Protein 3EAY (pdb70)

CATH classification: 1.10.418.20 (+1 more: 3.30.310.130)

Nearest PDB structures (foldseek):
  3eay-assembly1_A  TM=1.004E+00  e=2.118E-51  Homo sapiens
  7r2e-assembly1_A  TM=9.957E-01  e=1.245E-44  Homo sapiens
  7r2e-assembly2_B  TM=9.963E-01  e=4.303E-44  Homo sapiens
  5lnb-assembly1_B  TM=7.719E-01  e=4.573E-16  Saccharomyces cerevisiae S288C
  3zo5-assembly1_A  TM=8.210E-01  e=2.534E-13  Homo sapiens

Organism: Homo sapiens (NCBI:txid9606)

GO terms:
  GO:0005634 nucleus (C, IDA)
  GO:0005515 protein binding (F, IPI)
  GO:0005654 nucleoplasm (C, IDA)

Radius of gyration: 18.43 Å; Cα contacts (8 Å, |Δi|>4): 383; chains: 1; bounding box: 47×51×46 Å

Secondary structure (DSSP, 8-state):
---EEEEESPTTSSS-EEEEHHHHHTTSTT----HHHHHHHHHHHHHHTS-HHHHHTEEE--THHHHHHS----S-HHHHHHTTSGGGGTT--GGG-SEEEEEEEETTEEEEEEEE-TT-SS-B------B-SEEEEE-SS--SSHHHHHHHHHHHHHHHHHHHHSS-----TTTS-EE--B-PPP-STT-HHHHHHHHHHHHHHS-----PSS-B-TTSS-HHHHHTHHHHHHHHHHHHHHHHHH-

InterPro domains:
  IPR003653 Ulp1 protease family, C-terminal catalytic domain [PF02902] (774-1013)
  IPR003653 Ulp1 protease family, C-terminal catalytic domain [PS50600] (760-1003)
  IPR038765 Papain-like cysteine peptidase superfamily [SSF54001] (732-1042)
  IPR051947 Sentrin-specific protease [PTHR46896] (32-1049)

Foldseek 3Di:
DWDFLDWVPHPPDDPTQTDIPVQLVQLDAPHARDQSLLQRLVSVCLVPPFDPVLNVQEEEDRQVQVVQLDDDPPDDPLVVSLVSCVVVDPPHQNLSHQWYKHWYADPSAIKIKIFGNNVAQAWDWDVGFIDGGAIEIEWLADDPCVVVSRVSVQSSVQVSCCVPVVDGDHRDCRRHPYAYAAAHHDDGPSQRSLSRSVVVSLCRVPNDGGVPPRHHHHPSDPPVCSVCRSVVSSCVSNVVSVVVVVD

B-factor: mean 51.34, std 16.71, range [20.49, 107.86]

Structure (mmCIF, N/CA/C/O backbone):
data_3EAY
#
_e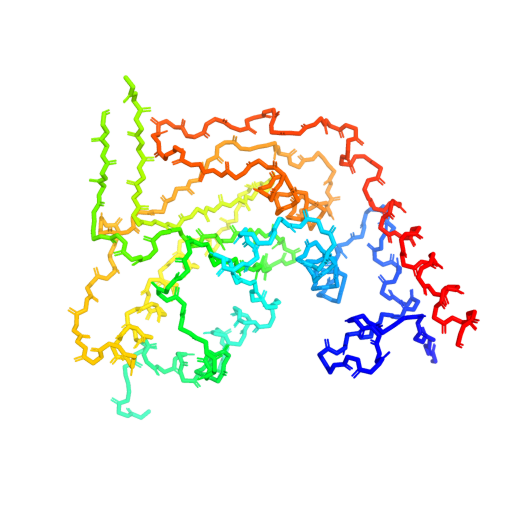ntry.id   3EAY
#
_cell.length_a   76.220
_cell.length_b   76.220
_cell.length_c   103.460
_cell.angle_alpha   90.000
_cell.angle_beta   90.000
_cell.angle_gamma   120.000
#
_symmetry.space_group_name_H-M   'P 32 2 1'
#
loop_
_entity.id
_entity.type
_entity.pdbx_description
1 polymer 'Sentrin-specific protease 7'
2 non-polymer 'SULFATE ION'
3 water water
#
loop_
_atom_site.group_PDB
_atom_site.id
_atom_site.type_symbol
_atom_site.label_atom_id
_atom_site.label_alt_id
_atom_site.label_comp_id
_atom_site.label_asym_id
_atom_site.label_entity_id
_atom_site.label_seq_id
_atom_site.pdbx_PDB_ins_code
_atom_site.Cartn_x
_atom_site.Cartn_y
_atom_site.Cartn_z
_atom_site.occupancy
_atom_site.B_iso_or_equiv
_atom_site.auth_seq_id
_atom_site.auth_comp_id
_atom_site.auth_asym_id
_atom_site.auth_atom_id
_atom_site.pdbx_PDB_model_num
ATOM 1 N N . LEU A 1 17 ? 56.286 -1.236 34.098 1.00 66.80 678 LEU A N 1
ATOM 2 C CA . LEU A 1 17 ? 55.007 -1.493 33.369 1.00 69.67 678 LEU A CA 1
ATOM 3 C C . LEU A 1 17 ? 54.157 -0.228 33.236 1.00 70.12 678 LEU A C 1
ATOM 4 O O . LEU A 1 17 ? 53.940 0.501 34.209 1.00 71.16 678 LEU A O 1
ATOM 9 N N . VAL A 1 18 ? 53.672 0.014 32.021 1.00 68.92 679 VAL A N 1
ATOM 10 C CA . VAL A 1 18 ? 52.850 1.181 31.727 1.00 66.16 679 VAL A CA 1
ATOM 11 C C . VAL A 1 18 ? 51.587 0.723 31.013 1.00 64.39 679 VAL A C 1
ATOM 12 O O . VAL A 1 18 ? 51.561 -0.356 30.429 1.00 66.38 679 VAL A O 1
ATOM 16 N N . GLN A 1 19 ? 50.538 1.537 31.059 1.00 62.78 680 GLN A N 1
ATOM 17 C CA . GLN A 1 19 ? 49.288 1.193 30.390 1.00 60.46 680 GLN A CA 1
ATOM 18 C C . GLN A 1 19 ? 48.947 2.260 29.358 1.00 60.06 680 GLN A C 1
ATOM 19 O O . GLN A 1 19 ? 48.832 3.444 29.693 1.00 61.00 680 GLN A O 1
ATOM 25 N N . LYS A 1 20 ? 48.802 1.841 28.103 1.00 56.46 681 LYS A N 1
ATOM 26 C CA . LYS A 1 20 ? 48.451 2.768 27.040 1.00 53.10 681 LYS A CA 1
ATOM 27 C C . LYS A 1 20 ? 46.960 3.060 27.171 1.00 50.92 681 LYS A C 1
ATOM 28 O O . LYS A 1 20 ? 46.122 2.182 26.965 1.00 51.66 681 LYS A O 1
ATOM 34 N N . LEU A 1 21 ? 46.637 4.298 27.528 1.00 46.61 682 LEU A N 1
ATOM 35 C CA . LEU A 1 21 ? 45.255 4.706 27.720 1.00 42.99 682 LEU A CA 1
ATOM 36 C C . LEU A 1 21 ? 44.522 4.926 26.417 1.00 41.47 682 LEU A C 1
ATOM 37 O O . LEU A 1 21 ? 43.383 4.491 26.264 1.00 40.83 682 LEU A O 1
ATOM 42 N N . ILE A 1 22 ? 45.166 5.619 25.484 1.00 42.09 683 ILE A N 1
ATOM 43 C CA . ILE A 1 22 ? 44.549 5.892 24.191 1.00 41.46 683 ILE A CA 1
ATOM 44 C C . ILE A 1 22 ? 45.541 5.905 23.042 1.00 40.89 683 ILE A C 1
ATOM 45 O O . ILE A 1 22 ? 46.756 5.902 23.227 1.00 40.66 683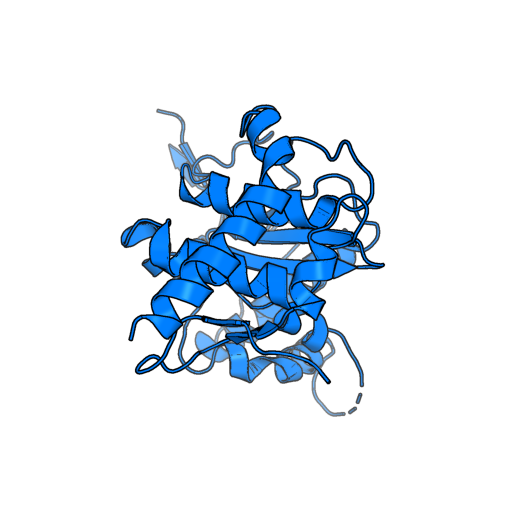 ILE A O 1
ATOM 50 N N . VAL A 1 23 ? 44.990 5.912 21.841 1.00 40.63 684 VAL A N 1
ATOM 51 C CA . VAL A 1 23 ? 45.779 6.001 20.632 1.00 39.97 684 VAL A CA 1
ATOM 52 C C . VAL A 1 23 ? 45.006 7.076 19.895 1.00 38.51 684 VAL A C 1
ATOM 53 O O . VA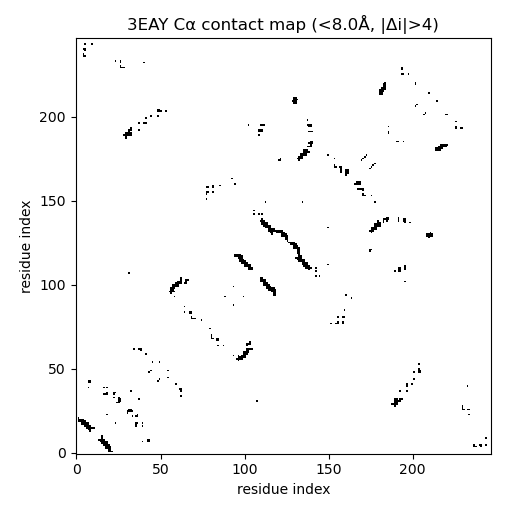L A 1 23 ? 43.828 6.902 19.595 1.00 36.69 684 VAL A O 1
ATOM 57 N N . TYR A 1 24 ? 45.644 8.210 19.644 1.00 40.21 685 TYR A N 1
ATOM 58 C CA . TYR A 1 24 ? 44.941 9.294 18.973 1.00 43.45 685 TYR A CA 1
ATOM 59 C C . TYR A 1 24 ? 45.675 9.784 17.737 1.00 45.51 685 TYR A C 1
ATOM 60 O O . TYR A 1 24 ? 46.856 10.118 17.809 1.00 48.61 685 TYR A O 1
ATOM 69 N N . PRO A 1 25 ? 44.992 9.802 16.577 1.00 48.28 686 PRO A N 1
ATOM 70 C CA . PRO A 1 25 ? 43.594 9.383 16.392 1.00 47.50 686 PRO A CA 1
ATOM 71 C C . PRO A 1 25 ? 43.551 7.864 16.486 1.00 49.89 686 PRO A C 1
ATOM 72 O O . PRO A 1 25 ? 44.552 7.192 16.230 1.00 47.77 686 PRO A O 1
ATOM 76 N N . PRO A 1 26 ? 42.396 7.299 16.848 1.00 52.63 687 PRO A N 1
ATOM 77 C CA . PRO A 1 26 ? 42.324 5.840 16.954 1.00 57.14 687 PRO A CA 1
ATOM 78 C C . PRO A 1 26 ? 42.160 5.199 15.582 1.00 61.95 687 PRO A C 1
ATOM 79 O O . PRO A 1 26 ? 41.634 5.822 14.658 1.00 62.88 687 PRO A O 1
ATOM 83 N N . PRO A 1 27 ? 42.635 3.957 15.418 1.00 67.27 688 PRO A N 1
ATOM 84 C CA . PRO A 1 27 ? 42.471 3.325 14.105 1.00 71.17 688 PRO A CA 1
ATOM 85 C C . PRO A 1 27 ? 40.968 3.188 13.821 1.00 73.40 688 PRO A C 1
ATOM 86 O O . PRO A 1 27 ? 40.146 3.323 14.730 1.00 73.96 688 PRO A O 1
ATOM 90 N N . PRO A 1 28 ? 40.586 2.903 12.569 1.00 75.41 689 PRO A N 1
ATOM 91 C CA . PRO A 1 28 ? 41.397 2.685 11.368 1.00 77.69 689 PRO A CA 1
ATOM 92 C C . PRO A 1 28 ? 42.399 3.778 10.989 1.00 79.07 689 PRO A C 1
ATOM 93 O O . PRO A 1 28 ? 43.219 3.567 10.096 1.00 81.01 689 PRO A O 1
ATOM 97 N N . THR A 1 29 ? 42.342 4.935 11.645 1.00 78.91 690 THR A N 1
ATOM 98 C CA . THR A 1 29 ? 43.269 6.016 11.314 1.00 78.79 690 THR A CA 1
ATOM 99 C C . THR A 1 29 ? 44.714 5.527 11.334 1.00 78.95 690 THR A C 1
ATOM 100 O O . THR A 1 29 ? 45.028 4.539 11.999 1.00 79.21 690 THR A O 1
ATOM 104 N N . LYS A 1 30 ? 45.589 6.225 10.612 1.00 79.39 691 LYS A N 1
ATOM 105 C CA . LYS A 1 30 ? 46.992 5.821 10.498 1.00 79.52 691 LYS A CA 1
ATOM 106 C C . LYS A 1 30 ? 48.022 6.503 11.403 1.00 78.04 691 LYS A C 1
ATOM 107 O O . LYS A 1 30 ? 48.864 5.825 11.999 1.00 76.68 691 LYS A O 1
ATOM 113 N N . GLY A 1 31 ? 47.972 7.830 11.502 1.00 76.07 692 GLY A N 1
ATOM 114 C CA . GLY A 1 31 ? 48.937 8.535 12.336 1.00 75.13 692 GLY A CA 1
ATOM 115 C C . GLY A 1 31 ? 48.593 8.559 13.819 1.00 74.55 692 GLY A C 1
ATOM 116 O O . GLY A 1 31 ? 48.482 9.634 14.414 1.00 76.14 692 GLY A O 1
ATOM 117 N N . GLY A 1 32 ? 48.446 7.382 14.425 1.00 70.72 693 GLY A N 1
ATOM 118 C CA . GLY A 1 32 ? 48.085 7.307 15.832 1.00 67.40 693 GLY A CA 1
ATOM 119 C C . GLY A 1 32 ? 49.178 7.509 16.870 1.00 64.15 693 GLY A C 1
ATOM 120 O O . GLY A 1 32 ? 50.245 6.904 16.800 1.00 63.56 693 GLY A O 1
ATOM 121 N N . LEU A 1 33 ? 48.901 8.367 17.846 1.00 60.49 694 LEU A N 1
ATOM 122 C CA . LEU A 1 33 ? 49.843 8.643 18.925 1.00 57.80 694 LEU A CA 1
ATOM 123 C C . LEU A 1 33 ? 49.348 7.954 20.195 1.00 53.97 694 LEU A C 1
ATOM 124 O O . LEU A 1 33 ? 48.168 8.035 20.527 1.00 54.21 694 LEU A O 1
ATOM 129 N N . GLY A 1 34 ? 50.244 7.269 20.899 1.00 50.77 695 GLY A N 1
ATOM 130 C CA . GLY A 1 34 ? 49.851 6.594 22.126 1.00 48.75 695 GLY A CA 1
ATOM 131 C C . GLY A 1 34 ? 50.052 7.438 23.379 1.00 46.25 695 GLY A C 1
ATOM 132 O O . GLY A 1 34 ? 51.080 8.098 23.537 1.00 46.56 695 GLY A O 1
ATOM 133 N N . VAL A 1 35 ? 49.070 7.422 24.276 1.00 43.96 696 VAL A N 1
ATOM 134 C CA . VAL A 1 35 ? 49.162 8.183 25.520 1.00 41.72 696 VAL A CA 1
ATOM 135 C C . VAL A 1 35 ? 48.986 7.240 26.710 1.00 41.92 696 VAL A C 1
ATOM 136 O O . VAL A 1 35 ? 47.941 6.608 26.866 1.00 43.18 696 VAL A O 1
ATOM 140 N N . THR A 1 36 ? 50.018 7.154 27.542 1.00 40.37 697 THR A N 1
ATOM 141 C CA . THR A 1 36 ? 50.011 6.273 28.699 1.00 41.31 697 THR A CA 1
ATOM 142 C C . THR A 1 36 ? 49.671 6.983 30.007 1.00 43.69 697 THR A C 1
ATOM 143 O O . THR A 1 36 ? 49.506 8.203 30.043 1.00 44.60 697 THR A O 1
ATOM 147 N N . ASN A 1 37 ? 49.572 6.203 31.080 1.00 43.99 698 ASN A N 1
ATOM 148 C CA . ASN A 1 37 ? 49.265 6.737 32.397 1.00 43.71 698 ASN A CA 1
ATOM 149 C C . ASN A 1 37 ? 50.399 7.639 32.863 1.00 43.62 698 ASN A C 1
ATOM 150 O O . ASN A 1 37 ? 50.163 8.633 33.546 1.00 43.54 698 ASN A O 1
ATOM 155 N N . GLU A 1 38 ? 51.629 7.284 32.506 1.00 44.03 699 GLU A N 1
ATOM 156 C CA . GLU A 1 38 ? 52.784 8.089 32.882 1.00 47.10 699 GLU A CA 1
ATOM 157 C C . GLU A 1 38 ? 52.683 9.469 32.239 1.00 45.70 699 GLU A C 1
ATOM 158 O O . GLU A 1 38 ? 53.081 10.475 32.829 1.00 45.30 699 GLU A O 1
ATOM 164 N N . ASP A 1 39 ? 52.145 9.513 31.026 1.00 44.17 700 ASP A N 1
ATOM 165 C CA . ASP A 1 39 ? 51.976 10.776 30.331 1.00 45.65 700 ASP A CA 1
ATOM 166 C C . ASP A 1 39 ? 50.989 11.628 31.112 1.00 44.39 700 ASP A C 1
ATOM 167 O O . ASP A 1 39 ? 51.140 12.848 31.186 1.00 43.62 700 ASP A O 1
ATOM 172 N N . LEU A 1 40 ? 49.987 10.982 31.704 1.00 43.58 701 LEU A N 1
ATOM 173 C CA . LEU A 1 40 ? 48.992 11.693 32.505 1.00 44.17 701 LEU A CA 1
ATOM 174 C C . LEU A 1 40 ? 49.639 12.350 33.711 1.00 43.12 701 LEU A C 1
ATOM 175 O O . LEU A 1 40 ? 49.218 13.421 34.149 1.00 45.64 701 LEU A O 1
ATOM 180 N N . GLU A 1 41 ? 50.658 11.693 34.251 1.00 41.50 702 GLU A N 1
ATOM 181 C CA . GLU A 1 41 ? 51.357 12.202 35.416 1.00 43.66 702 GLU A CA 1
ATOM 182 C C . GLU A 1 41 ? 51.806 13.646 35.242 1.00 43.36 702 GLU A C 1
ATOM 183 O O . GLU A 1 41 ? 51.731 14.437 36.182 1.00 44.42 702 GLU A O 1
ATOM 189 N N . CYS A 1 42 ? 52.258 14.005 34.041 1.00 41.37 703 CYS A N 1
ATOM 190 C CA . CYS A 1 42 ? 52.731 15.368 33.818 1.00 40.89 703 CYS A CA 1
ATOM 191 C C . CYS A 1 42 ? 51.601 16.398 33.798 1.00 39.48 703 CYS A C 1
ATOM 192 O O . CYS A 1 42 ? 51.858 17.599 33.715 1.00 36.90 703 CYS A O 1
ATOM 195 N N . LEU A 1 43 ? 50.354 15.942 33.872 1.00 35.83 704 LEU A N 1
ATOM 196 C CA . LEU A 1 43 ? 49.244 16.877 33.888 1.00 37.72 704 LEU A CA 1
ATOM 197 C C . LEU A 1 43 ? 49.022 17.392 35.296 1.00 39.91 704 LEU A C 1
ATOM 198 O O . LEU A 1 43 ? 48.163 18.245 35.513 1.00 40.83 704 LEU A O 1
ATOM 203 N N . GLU A 1 44 ? 49.782 16.866 36.256 1.00 39.39 705 GLU A N 1
ATOM 204 C CA . GLU A 1 44 ? 49.657 17.329 37.635 1.00 40.61 705 GLU A CA 1
ATOM 205 C C . GLU A 1 44 ? 50.221 18.739 37.760 1.00 40.20 705 GLU A C 1
ATOM 206 O O . GLU A 1 44 ? 51.170 19.114 37.060 1.00 40.15 705 GLU A O 1
ATOM 212 N N . GLU A 1 45 ? 49.630 19.510 38.661 1.00 39.43 706 GLU A N 1
ATOM 213 C CA . GLU A 1 45 ? 50.065 20.876 38.914 1.00 41.39 706 GLU A CA 1
ATOM 214 C C . GLU A 1 45 ? 51.562 20.896 39.270 1.00 39.64 706 GLU A C 1
ATOM 215 O O . GLU A 1 45 ? 52.022 20.108 40.096 1.00 40.10 706 GLU A O 1
ATOM 221 N N . GLY A 1 46 ? 52.325 21.782 38.639 1.00 40.43 707 GLY A N 1
ATOM 222 C CA . GLY A 1 46 ? 53.750 21.857 38.927 1.00 39.72 707 GLY A CA 1
ATOM 223 C C . GLY A 1 46 ? 54.606 20.920 38.082 1.00 42.52 707 GLY A C 1
ATOM 224 O O . GLY A 1 46 ? 55.816 20.793 38.304 1.00 42.19 707 GLY A O 1
ATOM 225 N N . GLU A 1 47 ? 53.979 20.250 37.119 1.00 41.79 708 GLU A N 1
ATOM 226 C CA . GLU A 1 47 ? 54.697 19.332 36.241 1.00 42.11 708 GLU A CA 1
ATOM 227 C C . GLU A 1 47 ? 54.779 19.877 34.818 1.00 40.15 708 GLU A C 1
ATOM 228 O O . GLU A 1 47 ? 53.794 20.396 34.297 1.00 37.35 708 GLU A O 1
ATOM 234 N N . PHE A 1 48 ? 55.962 19.784 34.207 1.00 40.22 709 PHE A N 1
ATOM 235 C CA . PHE A 1 48 ? 56.155 20.243 32.834 1.00 39.75 709 PHE A CA 1
ATOM 236 C C . PHE A 1 48 ? 55.430 19.268 31.917 1.00 38.20 709 PHE A C 1
ATOM 237 O O . PHE A 1 48 ? 55.503 18.052 32.112 1.00 39.20 709 PHE A O 1
ATOM 245 N N . LEU A 1 49 ? 54.739 19.787 30.912 1.00 37.26 710 LEU A N 1
ATOM 246 C CA . LEU A 1 49 ? 54.048 18.918 29.966 1.00 35.37 710 LEU A CA 1
ATOM 247 C C . LEU A 1 49 ? 55.111 18.263 29.092 1.00 37.17 710 LEU A C 1
ATOM 248 O O . LEU A 1 49 ? 56.050 18.934 28.650 1.00 35.45 710 LEU A O 1
ATOM 253 N N . ASN A 1 50 ? 54.981 16.960 28.847 1.00 35.60 711 ASN A N 1
ATOM 254 C CA . ASN A 1 50 ? 55.956 16.268 28.012 1.00 37.01 711 ASN A CA 1
ATOM 255 C C . ASN A 1 50 ? 55.555 16.338 26.539 1.00 39.29 711 ASN A C 1
ATOM 256 O O . ASN A 1 50 ? 54.486 16.846 26.204 1.00 41.50 711 ASN A O 1
ATOM 261 N N . ASP A 1 51 ? 56.414 15.820 25.668 1.00 40.55 712 ASP A N 1
ATOM 262 C CA . ASP A 1 51 ? 56.161 15.825 24.232 1.00 41.85 712 ASP A CA 1
ATOM 263 C C . ASP A 1 51 ? 54.830 15.188 23.868 1.00 41.99 712 ASP A C 1
ATOM 264 O O . ASP A 1 51 ? 54.050 15.755 23.095 1.00 40.15 712 ASP A O 1
ATOM 269 N N . VAL A 1 52 ? 54.580 14.005 24.421 1.00 38.60 713 VAL A N 1
ATOM 270 C CA . VAL A 1 52 ? 53.352 13.275 24.131 1.00 39.24 713 VAL A CA 1
ATOM 271 C C . VAL A 1 52 ? 52.066 14.061 24.365 1.00 37.92 713 VAL A C 1
ATOM 272 O O . VAL A 1 52 ? 51.159 14.005 23.543 1.00 41.17 713 VAL A O 1
ATOM 276 N N . ILE A 1 53 ? 51.986 14.782 25.478 1.00 37.82 714 ILE A N 1
ATOM 277 C CA . ILE A 1 53 ? 50.799 15.569 25.789 1.00 34.60 714 ILE A CA 1
ATOM 278 C C . ILE A 1 53 ? 50.645 16.747 24.823 1.00 35.21 714 ILE A C 1
ATOM 279 O O . ILE A 1 53 ? 49.533 17.052 24.372 1.00 37.65 714 ILE A O 1
ATOM 284 N N . ILE A 1 54 ? 51.760 17.392 24.491 1.00 34.25 715 ILE A N 1
ATOM 285 C CA . ILE A 1 54 ? 51.753 18.521 23.560 1.00 33.05 715 ILE A CA 1
ATOM 286 C C . ILE A 1 54 ? 51.278 18.079 22.184 1.00 33.61 715 ILE A C 1
ATOM 287 O O . ILE A 1 54 ? 50.351 18.656 21.621 1.00 32.69 715 ILE A O 1
ATOM 292 N N . ASP A 1 55 ? 51.917 17.049 21.641 1.00 34.19 716 ASP A N 1
ATOM 293 C CA . ASP A 1 55 ? 51.545 16.555 20.325 1.00 33.58 716 ASP A CA 1
ATOM 294 C C . ASP A 1 55 ? 50.127 15.982 20.301 1.00 34.01 716 ASP A C 1
ATOM 295 O O . ASP A 1 55 ? 49.427 16.104 19.300 1.00 33.82 716 ASP A O 1
ATOM 300 N N . PHE A 1 56 ? 49.702 15.360 21.398 1.00 32.85 717 PHE A N 1
ATOM 301 C CA . PHE A 1 56 ? 48.363 14.793 21.445 1.00 33.97 717 PHE A CA 1
ATOM 302 C C . PHE A 1 56 ? 47.298 15.877 21.290 1.00 33.75 717 PHE A C 1
ATOM 303 O O . PHE A 1 56 ? 46.483 15.844 20.369 1.00 33.22 717 PHE A O 1
ATOM 311 N N . TYR A 1 57 ? 47.315 16.834 22.204 1.00 33.45 718 TYR A N 1
ATOM 312 C CA . TYR A 1 57 ? 46.328 17.896 22.206 1.00 33.94 718 TYR A CA 1
ATOM 313 C C . TYR A 1 57 ? 46.334 18.721 20.928 1.00 34.15 718 TYR A C 1
ATOM 314 O O . TYR A 1 57 ? 45.281 19.140 20.450 1.00 34.12 718 TYR A O 1
ATOM 323 N N . LEU A 1 58 ? 47.516 18.949 20.366 1.00 34.86 719 LEU A N 1
ATOM 324 C CA . LEU A 1 58 ? 47.598 19.715 19.133 1.00 34.25 719 LEU A CA 1
ATOM 325 C C . LEU A 1 58 ? 46.888 18.942 18.024 1.00 34.59 719 LEU A C 1
ATOM 326 O O . LEU A 1 58 ? 46.230 19.533 17.168 1.00 32.63 719 LEU A O 1
ATOM 331 N N . LYS A 1 59 ? 47.012 17.619 18.046 1.00 34.00 720 LYS A N 1
ATOM 332 C CA . LYS A 1 59 ? 46.341 16.801 17.045 1.00 37.79 720 LYS A CA 1
ATOM 333 C C . LYS A 1 59 ? 44.846 16.893 17.262 1.00 34.88 720 LYS A C 1
ATOM 334 O O . LYS A 1 59 ? 44.070 16.996 16.314 1.00 37.96 720 LYS A O 1
ATOM 340 N N . TYR A 1 60 ? 44.452 16.864 18.526 1.00 35.75 721 TYR A N 1
ATOM 341 C CA . TYR A 1 60 ? 43.053 16.953 18.893 1.00 35.83 721 TYR A CA 1
ATOM 342 C C . TYR A 1 60 ? 42.461 18.262 18.387 1.00 35.58 721 TYR A C 1
ATOM 343 O O . TYR A 1 60 ? 41.360 18.281 17.838 1.00 38.78 721 TYR A O 1
ATOM 352 N N . LEU A 1 61 ? 43.189 19.359 18.564 1.00 34.72 722 LEU A N 1
ATOM 353 C CA . LEU A 1 61 ? 42.697 20.661 18.120 1.00 35.67 722 LEU A CA 1
ATOM 354 C C . LEU A 1 61 ? 42.561 20.736 16.606 1.00 38.99 722 LEU A C 1
ATOM 355 O O . LEU A 1 61 ? 41.655 21.384 16.070 1.00 37.89 722 LEU A O 1
ATOM 360 N N . ILE A 1 62 ? 43.464 20.073 15.903 1.00 38.49 723 ILE A N 1
ATOM 361 C CA . ILE A 1 62 ? 43.394 20.130 14.465 1.00 42.22 723 ILE A CA 1
ATOM 362 C C . ILE A 1 62 ? 42.260 19.249 13.961 1.00 43.15 723 ILE A C 1
ATOM 363 O O . ILE A 1 62 ? 41.627 19.560 12.956 1.00 43.59 723 ILE A O 1
ATOM 368 N N . LEU A 1 63 ? 41.982 18.163 14.675 1.00 43.24 724 LEU A N 1
ATOM 369 C CA . LEU A 1 63 ? 40.930 17.258 14.248 1.00 40.96 724 LEU A CA 1
ATOM 370 C C . LEU A 1 63 ? 39.542 17.552 14.799 1.00 42.72 724 LEU A C 1
ATOM 371 O O . LEU A 1 63 ? 38.557 17.114 14.218 1.00 42.76 724 LEU A O 1
ATOM 376 N N . GLU A 1 64 ? 39.448 18.297 15.897 1.00 42.40 725 GLU A N 1
ATOM 377 C CA . GLU A 1 64 ? 38.142 18.561 16.493 1.00 44.19 725 GLU A CA 1
ATOM 378 C C . GLU A 1 64 ? 37.773 20.021 16.718 1.00 44.53 725 GLU A C 1
ATOM 379 O O . GLU A 1 64 ? 36.609 20.321 16.940 1.00 44.22 725 GLU A O 1
ATOM 385 N N . LYS A 1 65 ? 38.738 20.932 16.675 1.00 44.48 726 LYS A N 1
ATOM 386 C CA . LYS A 1 65 ? 38.416 22.327 16.948 1.00 43.90 726 LYS A CA 1
ATOM 387 C C . LYS A 1 65 ? 38.606 23.312 15.801 1.00 45.94 726 LYS A C 1
ATOM 388 O O . LYS A 1 65 ? 37.881 24.302 15.706 1.00 49.19 726 LYS A O 1
ATOM 394 N N . ALA A 1 66 ? 39.574 23.057 14.933 1.00 43.21 727 ALA A N 1
ATOM 395 C CA . ALA A 1 66 ? 39.820 23.953 13.814 1.00 39.78 727 ALA A CA 1
ATOM 396 C C . ALA A 1 66 ? 38.742 23.835 12.741 1.00 39.86 727 ALA A C 1
ATOM 397 O O . ALA A 1 66 ? 38.210 22.751 12.483 1.00 35.91 727 ALA A O 1
ATOM 399 N N . SER A 1 67 ? 38.416 24.963 12.124 1.00 37.57 728 SER A N 1
ATOM 400 C CA . SER A 1 67 ? 37.435 24.977 11.054 1.00 38.26 728 SER A CA 1
ATOM 401 C C . SER A 1 67 ? 38.096 24.279 9.863 1.00 40.68 728 SER A C 1
ATOM 402 O O . SER A 1 67 ? 39.329 24.234 9.768 1.00 38.09 728 SER A O 1
ATOM 405 N N . ASP A 1 68 ? 37.286 23.729 8.964 1.00 42.02 729 ASP A N 1
ATOM 406 C CA . ASP A 1 68 ? 37.823 23.044 7.797 1.00 46.06 729 ASP A CA 1
ATOM 407 C C . ASP A 1 68 ? 38.832 23.926 7.073 1.00 45.39 729 ASP A C 1
ATOM 408 O O . ASP A 1 68 ? 39.874 23.446 6.618 1.00 45.66 729 ASP A O 1
ATOM 413 N N . GLU A 1 69 ? 38.520 25.215 6.973 1.00 43.79 730 GLU A N 1
ATOM 414 C CA . GLU A 1 69 ? 39.395 26.174 6.309 1.00 46.77 730 GLU A CA 1
ATOM 415 C C . GLU A 1 69 ? 40.749 26.240 7.007 1.00 46.81 730 GLU A C 1
ATOM 416 O O . GLU A 1 69 ? 41.791 25.990 6.390 1.00 47.66 730 GLU A O 1
ATOM 422 N N . LEU A 1 70 ? 40.726 26.573 8.294 1.00 46.06 731 LEU A N 1
ATOM 423 C CA . LEU A 1 70 ? 41.944 26.679 9.081 1.00 45.85 731 LEU A CA 1
ATOM 424 C C . LEU A 1 70 ? 42.779 25.416 9.023 1.00 44.94 731 LEU A C 1
ATOM 425 O O . LEU A 1 70 ? 44.006 25.474 9.105 1.00 45.91 731 LEU A O 1
ATOM 430 N N . VAL A 1 71 ? 42.123 24.272 8.873 1.00 41.14 732 VAL A N 1
ATOM 431 C CA . VAL A 1 71 ? 42.861 23.028 8.788 1.00 40.34 732 VAL A CA 1
ATOM 432 C C . VAL A 1 71 ? 43.631 22.971 7.463 1.00 40.83 732 VAL A C 1
ATOM 433 O O . VAL A 1 71 ? 44.803 22.598 7.439 1.00 40.78 732 VAL A O 1
ATOM 437 N N . GLU A 1 72 ? 42.974 23.355 6.372 1.00 40.41 733 GLU A N 1
ATOM 438 C CA . GLU A 1 72 ? 43.601 23.346 5.049 1.00 41.71 733 GLU A CA 1
ATOM 439 C C . GLU A 1 72 ? 44.698 24.395 4.907 1.00 40.63 733 GLU A C 1
ATOM 440 O O . GLU A 1 72 ? 45.670 24.198 4.170 1.00 35.33 733 GLU A O 1
ATOM 446 N N . ARG A 1 73 ? 44.539 25.501 5.626 1.00 38.64 734 ARG A N 1
ATOM 447 C CA . ARG A 1 73 ? 45.493 26.594 5.586 1.00 38.59 734 ARG A CA 1
ATOM 448 C C . ARG A 1 73 ? 46.582 26.512 6.650 1.00 39.22 734 ARG A C 1
ATOM 449 O O . ARG A 1 73 ? 47.428 27.404 6.737 1.00 36.09 734 ARG A O 1
ATOM 457 N N . SER A 1 74 ? 46.568 25.447 7.447 1.00 36.75 735 SER A N 1
ATOM 458 C CA . SER A 1 74 ? 47.554 25.288 8.508 1.00 38.71 735 SER A CA 1
ATOM 459 C C . SER A 1 74 ? 48.233 23.929 8.513 1.00 40.32 735 SER A C 1
ATOM 460 O O . SER A 1 74 ? 47.726 22.957 7.966 1.00 43.46 735 SER A O 1
ATOM 463 N N . HIS A 1 75 ? 49.399 23.884 9.139 1.00 39.42 736 HIS A N 1
ATOM 464 C CA . HIS A 1 75 ? 50.136 22.652 9.292 1.00 36.73 736 HIS A CA 1
ATOM 465 C C . HIS A 1 75 ? 50.833 22.731 10.641 1.00 34.94 736 HIS A C 1
ATOM 466 O O . HIS A 1 75 ? 51.457 23.738 10.967 1.00 34.57 736 HIS A O 1
ATOM 473 N N . ILE A 1 76 ? 50.721 21.673 11.432 1.00 35.74 737 ILE A N 1
ATOM 474 C CA . ILE A 1 76 ? 51.355 21.670 12.734 1.00 32.77 737 ILE A CA 1
ATOM 475 C C . ILE A 1 76 ? 52.418 20.597 12.806 1.00 34.42 737 ILE A C 1
ATOM 476 O O . ILE A 1 76 ? 52.132 19.418 12.597 1.00 37.56 737 ILE A O 1
ATOM 481 N N . PHE A 1 77 ? 53.653 21.003 13.081 1.00 34.07 738 PHE A N 1
ATOM 482 C CA . PHE A 1 77 ? 54.743 20.042 13.196 1.00 34.34 738 PHE A CA 1
ATOM 483 C C . PHE A 1 77 ? 54.721 19.469 14.597 1.00 34.66 738 PHE A C 1
ATOM 484 O O . PHE A 1 77 ? 54.298 20.138 15.535 1.00 35.80 738 PHE A O 1
ATOM 492 N N . SER A 1 78 ? 55.160 18.226 14.746 1.00 36.23 739 SER A N 1
ATOM 493 C CA . SER A 1 78 ? 55.214 17.635 16.075 1.00 38.52 739 SER A CA 1
ATOM 494 C C . SER A 1 78 ? 56.433 18.243 16.759 1.00 37.72 739 SER A C 1
ATOM 495 O O . SER A 1 78 ? 57.266 18.880 16.114 1.00 36.53 739 SER A O 1
ATOM 498 N N . SER A 1 79 ? 56.543 18.048 18.062 1.00 38.38 740 SER A N 1
ATOM 499 C CA . SER A 1 79 ? 57.662 18.597 18.811 1.00 39.23 740 SER A CA 1
ATOM 500 C C . SER A 1 79 ? 59.021 18.071 18.341 1.00 41.44 740 SER A C 1
ATOM 501 O O . SER A 1 79 ? 60.052 18.692 18.612 1.00 42.18 740 SER A O 1
ATOM 504 N N . PHE A 1 80 ? 59.029 16.941 17.634 1.00 42.35 741 PHE A N 1
ATOM 505 C CA . PHE A 1 80 ? 60.287 16.373 17.155 1.00 47.07 741 PHE A CA 1
ATOM 506 C C . PHE A 1 80 ? 60.901 17.123 15.984 1.00 46.87 741 PHE A C 1
ATOM 507 O O . PHE A 1 80 ? 62.097 17.007 15.718 1.00 47.41 741 PHE A O 1
ATOM 515 N N . PHE A 1 81 ? 60.082 17.906 15.295 1.00 46.47 742 PHE A N 1
ATOM 516 C CA . PHE A 1 81 ? 60.561 18.675 14.165 1.00 42.78 742 PHE A CA 1
ATOM 517 C C . PHE A 1 81 ? 61.754 19.540 14.575 1.00 43.62 742 PHE A C 1
ATOM 518 O O . PHE A 1 81 ? 62.878 19.298 14.134 1.00 44.49 742 PHE A O 1
ATOM 526 N N . TYR A 1 82 ? 61.523 20.534 15.427 1.00 43.19 743 TYR A N 1
ATOM 527 C CA . TYR A 1 82 ? 62.617 21.403 15.833 1.00 44.58 743 TYR A CA 1
ATOM 528 C C . TYR A 1 82 ? 63.749 20.667 16.554 1.00 46.41 743 TYR A C 1
ATOM 529 O O . TYR A 1 82 ? 64.918 21.042 16.427 1.00 46.32 743 TYR A O 1
ATOM 538 N N . LYS A 1 83 ? 63.412 19.635 17.319 1.00 47.55 744 LYS A N 1
ATOM 539 C CA . LYS A 1 83 ? 64.438 18.880 18.017 1.00 50.08 744 LYS A CA 1
ATOM 540 C C . LYS A 1 83 ? 65.390 18.268 16.989 1.00 52.26 744 LYS A C 1
ATOM 541 O O . LYS A 1 83 ? 66.611 18.419 17.103 1.00 49.95 744 LYS A O 1
ATOM 547 N N . CYS A 1 84 ? 64.827 17.605 15.977 1.00 51.48 745 CYS A N 1
ATOM 548 C CA . CYS A 1 84 ? 65.627 16.983 14.927 1.00 52.37 745 CYS A CA 1
ATOM 549 C C . CYS A 1 84 ? 66.311 18.022 14.055 1.00 53.57 745 CYS A C 1
ATOM 550 O O . CYS A 1 84 ? 67.410 17.797 13.560 1.00 54.73 745 CYS A O 1
ATOM 553 N N . LEU A 1 85 ? 65.663 19.163 13.861 1.00 53.46 746 LEU A N 1
ATOM 554 C CA . LEU A 1 85 ? 66.243 20.209 13.037 1.00 55.52 746 LEU A CA 1
ATOM 555 C C . LEU A 1 85 ? 67.528 20.733 13.684 1.00 59.22 746 LEU A C 1
ATOM 556 O O . LEU A 1 85 ? 68.341 21.389 13.033 1.00 60.15 746 LEU A O 1
ATOM 561 N N . THR A 1 86 ? 67.724 20.417 14.961 1.00 62.65 747 THR A N 1
ATOM 562 C CA . THR A 1 86 ? 68.906 20.882 15.676 1.00 67.88 747 THR A CA 1
ATOM 563 C C . THR A 1 86 ? 69.552 19.831 16.576 1.00 73.11 747 THR A C 1
ATOM 564 O O . THR A 1 86 ? 69.240 19.754 17.763 1.00 75.98 747 THR A O 1
ATOM 568 N N . ARG A 1 87 ? 70.452 19.027 16.014 1.00 79.47 748 ARG A N 1
ATOM 569 C CA . ARG A 1 87 ? 71.153 18.005 16.790 1.00 84.76 748 ARG A CA 1
ATOM 570 C C . ARG A 1 87 ? 72.121 17.185 15.940 1.00 87.10 748 ARG A C 1
ATOM 571 O O . ARG A 1 87 ? 71.742 16.648 14.899 1.00 88.55 748 ARG A O 1
ATOM 579 N N . LYS A 1 88 ? 73.371 17.100 16.389 1.00 89.24 749 LYS A N 1
ATOM 580 C CA . LYS A 1 88 ? 74.401 16.340 15.683 1.00 91.46 749 LYS A CA 1
ATOM 581 C C . LYS A 1 88 ? 75.581 16.062 16.609 1.00 93.01 749 LYS A C 1
ATOM 582 O O . LYS A 1 88 ? 76.623 15.564 16.172 1.00 95.39 749 LYS A O 1
ATOM 584 N N . PRO A 1 97 ? 79.358 17.312 4.634 1.00 100.11 758 PRO A N 1
ATOM 585 C CA . PRO A 1 97 ? 80.383 17.257 3.585 1.00 98.92 758 PRO A CA 1
ATOM 586 C C . PRO A 1 97 ? 80.449 18.520 2.722 1.00 97.92 758 PRO A C 1
ATOM 587 O O . PRO A 1 97 ? 81.099 19.502 3.084 1.00 96.31 758 PRO A O 1
ATOM 591 N N . ASN A 1 98 ? 79.768 18.483 1.580 1.00 97.40 759 ASN A N 1
ATOM 592 C CA . ASN A 1 98 ? 79.744 19.608 0.651 1.00 96.86 759 ASN A CA 1
ATOM 593 C C . ASN A 1 98 ? 78.586 20.571 0.917 1.00 95.23 759 ASN A C 1
ATOM 594 O O . ASN A 1 98 ? 78.531 21.658 0.337 1.00 95.67 759 ASN A O 1
ATOM 599 N N . LEU A 1 99 ? 77.665 20.169 1.791 1.00 92.25 760 LEU A N 1
ATOM 600 C CA . LEU A 1 99 ? 76.506 20.994 2.131 1.00 87.25 760 LEU A CA 1
ATOM 601 C C . LEU A 1 99 ? 76.887 22.140 3.062 1.00 84.99 760 LEU A C 1
ATOM 602 O O . LEU A 1 99 ? 77.871 22.055 3.801 1.00 84.81 760 LEU A O 1
ATOM 607 N N . SER A 1 100 ? 76.104 23.213 3.021 1.00 81.74 761 SER A N 1
ATOM 608 C CA . SER A 1 100 ? 76.343 24.363 3.888 1.00 80.43 761 SER A CA 1
ATOM 609 C C . SER A 1 100 ? 75.667 24.073 5.229 1.00 79.05 761 SER A C 1
ATOM 610 O O . SER A 1 100 ? 75.051 23.019 5.403 1.00 79.40 761 SER A O 1
ATOM 613 N N . MET A 1 101 ? 75.783 24.995 6.179 1.00 77.31 762 MET A N 1
ATOM 614 C CA . MET A 1 101 ? 75.166 24.795 7.485 1.00 75.91 762 MET A CA 1
ATOM 615 C C . MET A 1 101 ? 73.652 24.704 7.373 1.00 73.25 762 MET A C 1
ATOM 616 O O . MET A 1 101 ? 73.025 23.831 7.973 1.00 71.39 762 MET A O 1
ATOM 621 N N . ALA A 1 102 ? 73.073 25.608 6.591 1.00 71.03 763 ALA A N 1
ATOM 622 C CA . ALA A 1 102 ? 71.630 25.654 6.404 1.00 70.64 763 ALA A CA 1
ATOM 623 C C . ALA A 1 102 ? 71.069 24.368 5.812 1.00 70.74 763 ALA A C 1
ATOM 624 O O . ALA A 1 102 ? 70.053 23.852 6.287 1.00 68.88 763 ALA A O 1
ATOM 626 N N . GLN A 1 103 ? 71.725 23.847 4.780 1.00 70.88 764 GLN A N 1
ATOM 627 C CA . GLN A 1 103 ? 71.242 22.632 4.146 1.00 72.13 764 GLN A CA 1
ATOM 628 C C . GLN A 1 103 ? 71.652 21.331 4.830 1.00 71.46 764 GLN A C 1
ATOM 629 O O . GLN A 1 103 ? 71.224 20.253 4.420 1.00 72.40 764 GLN A O 1
ATOM 635 N N . ARG A 1 104 ? 72.462 21.427 5.881 1.00 70.94 765 ARG A N 1
ATOM 636 C CA . ARG A 1 104 ? 72.878 20.239 6.619 1.00 72.13 765 ARG A CA 1
ATOM 637 C C . ARG A 1 104 ? 71.810 19.842 7.635 1.00 70.91 765 ARG A C 1
ATOM 638 O O . ARG A 1 104 ? 71.514 18.655 7.810 1.00 68.94 765 ARG A O 1
ATOM 646 N N . ARG A 1 105 ? 71.236 20.834 8.309 1.00 69.80 766 ARG A N 1
ATOM 647 C CA . ARG A 1 105 ? 70.200 20.555 9.290 1.00 70.53 766 ARG A CA 1
ATOM 648 C C . ARG A 1 105 ? 68.856 20.327 8.622 1.00 69.37 766 ARG A C 1
ATOM 649 O O . ARG A 1 105 ? 68.017 19.599 9.149 1.00 71.57 766 ARG A O 1
ATOM 657 N N . HIS A 1 106 ? 68.647 20.940 7.463 1.00 66.85 767 HIS A N 1
ATOM 658 C CA . HIS A 1 106 ? 67.394 20.750 6.750 1.00 65.50 767 HIS A CA 1
ATOM 659 C C . HIS A 1 106 ? 67.311 19.312 6.255 1.00 65.45 767 HIS A C 1
ATOM 660 O O . HIS A 1 106 ? 66.224 18.755 6.122 1.00 63.77 767 HIS A O 1
ATOM 667 N N . LYS A 1 107 ? 68.469 18.717 5.984 1.00 65.63 768 LYS A N 1
ATOM 668 C CA . LYS A 1 107 ? 68.526 17.342 5.507 1.00 66.29 768 LYS A CA 1
ATOM 669 C C . LYS A 1 107 ? 67.996 16.412 6.590 1.00 66.00 768 LYS A C 1
ATOM 670 O O . LYS A 1 107 ? 67.463 15.341 6.303 1.00 63.75 768 LYS A O 1
ATOM 676 N N . ARG A 1 108 ? 68.149 16.840 7.839 1.00 67.52 769 ARG A N 1
ATOM 677 C CA . ARG A 1 108 ? 67.708 16.059 8.988 1.00 69.12 769 ARG A CA 1
ATOM 678 C C . ARG A 1 108 ? 66.192 15.956 9.145 1.00 69.10 769 ARG A C 1
ATOM 679 O O . ARG A 1 108 ? 65.701 15.076 9.846 1.00 69.53 769 ARG A O 1
ATOM 687 N N . VAL A 1 109 ? 65.451 16.846 8.494 1.00 70.24 770 VAL A N 1
ATOM 688 C CA . VAL A 1 109 ? 63.993 16.836 8.599 1.00 70.03 770 VAL A CA 1
ATOM 689 C C . VAL A 1 109 ? 63.316 17.008 7.246 1.00 72.09 770 VAL A C 1
ATOM 690 O O . VAL A 1 109 ? 62.132 17.336 7.174 1.00 71.14 770 VAL A O 1
ATOM 694 N N . ARG A 1 110 ? 64.076 16.787 6.178 1.00 74.22 771 ARG A N 1
ATOM 695 C CA . ARG A 1 110 ? 63.568 16.925 4.813 1.00 76.99 771 ARG A CA 1
ATOM 696 C C . ARG A 1 110 ? 62.356 16.041 4.539 1.00 76.92 771 ARG A C 1
ATOM 697 O O . ARG A 1 110 ? 61.545 16.336 3.657 1.00 77.43 771 ARG A O 1
ATOM 705 N N . THR A 1 111 ? 62.237 14.962 5.302 1.00 75.40 772 THR A N 1
ATOM 706 C CA . THR A 1 111 ? 61.143 14.017 5.131 1.00 74.24 772 THR A CA 1
ATOM 707 C C . THR A 1 111 ? 59.806 14.485 5.704 1.00 72.98 772 THR A C 1
ATOM 708 O O . THR A 1 111 ? 58.746 14.040 5.268 1.00 72.53 772 THR A O 1
ATOM 712 N N . TRP A 1 112 ? 59.861 15.387 6.677 1.00 72.33 773 TRP A N 1
ATOM 713 C CA . TRP A 1 112 ? 58.654 15.902 7.312 1.00 70.30 773 TRP A CA 1
ATOM 714 C C . TRP A 1 112 ? 57.727 16.652 6.360 1.00 69.14 773 TRP A C 1
ATOM 715 O O . TRP A 1 112 ? 56.598 16.968 6.721 1.00 67.37 773 TRP A O 1
ATOM 726 N N . THR A 1 113 ? 58.196 16.941 5.152 1.00 69.48 774 THR A N 1
ATOM 727 C CA . THR A 1 113 ? 57.369 17.650 4.183 1.00 70.61 774 THR A CA 1
ATOM 728 C C . THR A 1 113 ? 57.383 16.962 2.830 1.00 73.05 774 THR A C 1
ATOM 729 O O . THR A 1 113 ? 57.138 17.593 1.805 1.00 74.30 774 THR A O 1
ATOM 733 N N . ARG A 1 114 ? 57.667 15.666 2.829 1.00 76.43 775 ARG A N 1
ATOM 734 C CA . ARG A 1 114 ? 57.716 14.912 1.586 1.00 81.50 775 ARG A CA 1
ATOM 735 C C . ARG A 1 114 ? 56.417 15.050 0.798 1.00 82.69 775 ARG A C 1
ATOM 736 O O . ARG A 1 114 ? 56.440 15.340 -0.401 1.00 83.09 775 ARG A O 1
ATOM 744 N N . HIS A 1 115 ? 55.288 14.855 1.472 1.00 82.66 776 HIS A N 1
ATOM 745 C CA . HIS A 1 115 ? 53.989 14.959 0.817 1.00 84.05 776 HIS A CA 1
ATOM 746 C C . HIS A 1 115 ? 53.187 16.153 1.325 1.00 81.74 776 HIS A C 1
ATOM 747 O O . HIS A 1 115 ? 52.052 16.004 1.783 1.00 82.33 776 HIS A O 1
ATOM 754 N N . ILE A 1 116 ? 53.782 17.338 1.242 1.00 77.66 777 ILE A N 1
ATOM 755 C CA . ILE A 1 116 ? 53.112 18.550 1.688 1.00 73.23 777 ILE A CA 1
ATOM 756 C C . ILE A 1 116 ? 53.930 19.803 1.416 1.00 71.23 777 ILE A C 1
ATOM 757 O O . ILE A 1 116 ? 55.062 19.944 1.884 1.00 69.81 777 ILE A O 1
ATOM 762 N N . ASN A 1 117 ? 53.350 20.714 0.645 1.00 67.86 778 ASN A N 1
ATOM 763 C CA . ASN A 1 117 ? 54.028 21.956 0.339 1.00 63.98 778 ASN A CA 1
ATOM 764 C C . ASN A 1 117 ? 53.567 22.984 1.370 1.00 60.30 778 ASN A C 1
ATOM 765 O O . ASN A 1 117 ? 52.388 23.342 1.422 1.00 62.09 778 ASN A O 1
ATOM 770 N N . ILE A 1 118 ? 54.505 23.441 2.195 1.00 53.49 779 ILE A N 1
ATOM 771 C CA . ILE A 1 118 ? 54.205 24.402 3.243 1.00 49.76 779 ILE A CA 1
ATOM 772 C C . ILE A 1 118 ? 54.045 25.833 2.760 1.00 46.95 779 ILE A C 1
ATOM 773 O O . ILE A 1 118 ? 53.582 26.698 3.505 1.00 46.42 779 ILE A O 1
ATOM 778 N N . PHE A 1 119 ? 54.425 26.093 1.518 1.00 42.87 780 PHE A N 1
ATOM 779 C CA . PHE A 1 119 ? 54.291 27.441 1.003 1.00 41.08 780 PHE A CA 1
ATOM 780 C C . PHE A 1 119 ? 52.886 27.727 0.482 1.00 39.45 780 PHE A C 1
ATOM 781 O O . PHE A 1 119 ? 52.590 28.839 0.053 1.00 35.41 780 PHE A O 1
ATOM 789 N N . ASN A 1 120 ? 52.020 26.718 0.553 1.00 41.72 781 ASN A N 1
ATOM 790 C CA . ASN A 1 120 ? 50.617 26.855 0.156 1.00 44.69 781 ASN A CA 1
ATOM 791 C C . ASN A 1 120 ? 49.815 27.182 1.413 1.00 42.47 781 ASN A C 1
ATOM 792 O O . ASN A 1 120 ? 48.624 27.482 1.343 1.00 39.00 781 ASN A O 1
ATOM 797 N N . LYS A 1 121 ? 50.487 27.103 2.558 1.00 39.30 782 LYS A N 1
ATOM 798 C CA . LYS A 1 121 ? 49.859 27.332 3.850 1.00 36.73 782 LYS A CA 1
ATOM 799 C C . LYS A 1 121 ? 49.942 28.766 4.354 1.00 37.38 782 LYS A C 1
ATOM 800 O O . LYS A 1 121 ? 50.848 29.519 3.987 1.00 37.13 782 LYS A O 1
ATOM 806 N N . ASP A 1 122 ? 48.988 29.135 5.206 1.00 36.08 783 ASP A N 1
ATOM 807 C CA . ASP A 1 122 ? 48.961 30.459 5.817 1.00 36.06 783 ASP A CA 1
ATOM 808 C C . ASP A 1 122 ? 49.695 30.395 7.155 1.00 35.70 783 ASP A C 1
ATOM 809 O O . ASP A 1 122 ? 50.372 31.345 7.551 1.00 36.39 783 ASP A O 1
ATOM 814 N N . TYR A 1 123 ? 49.554 29.271 7.854 1.00 35.67 784 TYR A N 1
ATOM 815 C CA . TYR A 1 123 ? 50.181 29.115 9.155 1.00 33.67 784 TYR A CA 1
ATOM 816 C C . TYR A 1 123 ? 50.869 27.778 9.337 1.00 34.69 784 TYR A C 1
ATOM 817 O O . TYR A 1 123 ? 50.297 26.724 9.052 1.00 38.28 784 TYR A O 1
ATOM 826 N N . ILE A 1 124 ? 52.093 27.831 9.840 1.00 32.15 785 ILE A N 1
ATOM 827 C CA . ILE A 1 124 ? 52.884 26.638 10.107 1.00 32.83 785 ILE A CA 1
ATOM 828 C C . ILE A 1 124 ? 53.352 26.756 11.559 1.00 34.52 785 ILE A C 1
ATOM 829 O O . ILE A 1 124 ? 54.144 27.635 11.906 1.00 35.19 785 ILE A O 1
ATOM 834 N N . PHE A 1 125 ? 52.838 25.878 12.408 1.00 31.27 786 PHE A N 1
ATOM 835 C CA . PHE A 1 125 ? 53.154 25.916 13.827 1.00 33.41 786 PHE A CA 1
ATOM 836 C C . PHE A 1 125 ? 54.330 25.036 14.207 1.00 34.44 786 PHE A C 1
ATOM 837 O O . PHE A 1 125 ? 54.396 23.870 13.808 1.00 34.39 786 PHE A O 1
ATOM 845 N N . VAL A 1 126 ? 55.258 25.586 14.984 1.00 32.30 787 VAL A N 1
ATOM 846 C CA . VAL A 1 126 ? 56.421 24.806 15.405 1.00 32.91 787 VAL A CA 1
ATOM 847 C C . VAL A 1 126 ? 56.585 24.846 16.921 1.00 33.58 787 VAL A C 1
ATOM 848 O O . VAL A 1 126 ? 57.009 25.858 17.490 1.00 31.08 787 VAL A O 1
ATOM 852 N N . PRO A 1 127 ? 56.223 23.745 17.603 1.00 35.06 788 PRO A N 1
ATOM 853 C CA . PRO A 1 127 ? 56.358 23.700 19.066 1.00 34.32 788 PRO A CA 1
ATOM 854 C C . PRO A 1 127 ? 57.846 23.623 19.402 1.00 32.97 788 PRO A C 1
ATOM 855 O O . PRO A 1 127 ? 58.582 22.821 18.828 1.00 34.05 788 PRO A O 1
ATOM 859 N N . VAL A 1 128 ? 58.288 24.460 20.327 1.00 33.07 789 VAL A N 1
ATOM 860 C CA . VAL A 1 128 ? 59.690 24.499 20.702 1.00 32.78 789 VAL A CA 1
ATOM 861 C C . VAL A 1 128 ? 59.884 24.371 22.194 1.00 37.58 789 VAL A C 1
ATOM 862 O O . VAL A 1 128 ? 59.226 25.056 22.983 1.00 38.72 789 VAL A O 1
ATOM 866 N N . ASN A 1 129 ? 60.799 23.497 22.584 1.00 40.48 790 ASN A N 1
ATOM 867 C CA . ASN A 1 129 ? 61.087 23.315 23.991 1.00 45.21 790 ASN A CA 1
ATOM 868 C C . ASN A 1 129 ? 62.575 23.481 24.239 1.00 48.21 790 ASN A C 1
ATOM 869 O O . ASN A 1 129 ? 63.386 22.649 23.828 1.00 45.20 790 ASN A O 1
ATOM 874 N N . GLU A 1 130 ? 62.931 24.564 24.913 1.00 53.48 791 GLU A N 1
ATOM 875 C CA . GLU A 1 130 ? 64.327 24.832 25.223 1.00 58.90 791 GLU A CA 1
ATOM 876 C C . GLU A 1 130 ? 64.522 24.957 26.723 1.00 58.82 791 GLU A C 1
ATOM 877 O O . GLU A 1 130 ? 63.885 25.785 27.371 1.00 58.52 791 GLU A O 1
ATOM 883 N N . SER A 1 131 ? 65.411 24.137 27.274 1.00 58.75 792 SER A N 1
ATOM 884 C CA . SER A 1 131 ? 65.690 24.174 28.705 1.00 58.83 792 SER A CA 1
ATOM 885 C C . SER A 1 131 ? 64.419 23.878 29.487 1.00 58.04 792 SER A C 1
ATOM 886 O O . SER A 1 131 ? 64.170 24.480 30.532 1.00 59.03 792 SER A O 1
ATOM 889 N N . SER A 1 132 ? 63.620 22.950 28.965 1.00 56.30 793 SER A N 1
ATOM 890 C CA . SER A 1 132 ? 62.369 22.536 29.593 1.00 54.63 793 SER A CA 1
ATOM 891 C C . SER A 1 132 ? 61.229 23.544 29.417 1.00 52.56 793 SER A C 1
ATOM 892 O O . SER A 1 132 ? 60.097 23.283 29.836 1.00 54.98 793 SER A O 1
ATOM 895 N N . HIS A 1 133 ? 61.518 24.684 28.796 1.00 44.70 794 HIS A N 1
ATOM 896 C CA . HIS A 1 133 ? 60.496 25.712 28.583 1.00 40.09 794 HIS A CA 1
ATOM 897 C C . HIS A 1 133 ? 59.847 25.639 27.199 1.00 34.92 794 HIS A C 1
ATOM 898 O O . HIS A 1 133 ? 60.527 25.565 26.175 1.00 33.42 794 HIS A O 1
ATOM 905 N N . TRP A 1 134 ? 58.523 25.686 27.175 1.00 32.75 795 TRP A N 1
ATOM 906 C CA . TRP A 1 134 ? 57.784 25.618 25.920 1.00 31.25 795 TRP A CA 1
ATOM 907 C C . TRP A 1 134 ? 57.412 26.984 25.362 1.00 30.11 795 TRP A C 1
ATOM 908 O O . TRP A 1 134 ? 56.990 27.876 26.100 1.00 27.12 795 TRP A O 1
ATOM 919 N N . TYR A 1 135 ? 57.600 27.152 24.060 1.00 29.13 796 TYR A N 1
ATOM 920 C CA . TYR A 1 135 ? 57.162 28.366 23.399 1.00 31.27 796 TYR A CA 1
ATOM 921 C C . TYR A 1 135 ? 56.842 27.995 21.954 1.00 33.92 796 TYR A C 1
ATOM 922 O O . TYR A 1 135 ? 57.283 26.960 21.436 1.00 32.71 796 TYR A O 1
ATOM 931 N N . LEU A 1 136 ? 56.055 28.835 21.307 1.00 32.82 797 LEU A N 1
ATOM 932 C CA . LEU A 1 136 ? 55.603 28.532 19.966 1.00 33.54 797 LEU A CA 1
ATOM 933 C C . LEU A 1 136 ? 56.112 29.464 18.884 1.00 33.16 797 LEU A C 1
ATOM 934 O O . LEU A 1 136 ? 56.234 30.671 19.088 1.00 36.87 797 LEU A O 1
ATOM 939 N N . ALA A 1 137 ? 56.430 28.887 17.734 1.00 32.79 798 ALA A N 1
ATOM 940 C CA . ALA A 1 137 ? 56.879 29.674 16.597 1.00 34.94 798 ALA A CA 1
ATOM 941 C C . ALA A 1 137 ? 55.841 29.422 15.512 1.00 32.70 798 ALA A C 1
ATOM 942 O O . ALA A 1 137 ? 55.594 28.276 15.129 1.00 32.85 798 ALA A O 1
ATOM 944 N N . VAL A 1 138 ? 55.196 30.486 15.053 1.00 33.67 799 VAL A N 1
ATOM 945 C CA . VAL A 1 138 ? 54.201 30.354 14.003 1.00 33.72 799 VAL A CA 1
ATOM 946 C C . VAL A 1 138 ? 54.637 31.118 12.746 1.00 36.00 799 VAL A C 1
ATOM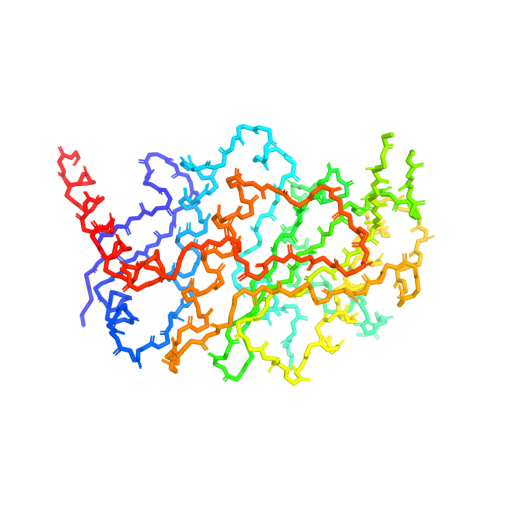 947 O O . VAL A 1 138 ? 54.709 32.349 12.750 1.00 36.66 799 VAL A O 1
ATOM 951 N N . ILE A 1 139 ? 54.942 30.382 11.679 1.00 34.46 800 ILE A N 1
ATOM 952 C CA . ILE A 1 139 ? 55.339 31.004 10.419 1.00 33.12 800 ILE A CA 1
ATOM 953 C C . ILE A 1 139 ? 54.058 31.440 9.717 1.00 36.39 800 ILE A C 1
ATOM 954 O O . ILE A 1 139 ? 53.193 30.617 9.405 1.00 38.01 800 ILE A O 1
ATOM 959 N N . CYS A 1 140 ? 53.933 32.734 9.467 1.00 34.21 801 CYS A N 1
ATOM 960 C CA . CYS A 1 140 ? 52.730 33.241 8.850 1.00 34.55 801 CYS A CA 1
ATOM 961 C C . CYS A 1 140 ? 52.886 33.765 7.433 1.00 38.63 801 CYS A C 1
ATOM 962 O O . CYS A 1 140 ? 53.872 34.435 7.101 1.00 37.54 801 CYS A O 1
ATOM 965 N N . PHE A 1 141 ? 51.887 33.443 6.608 1.00 37.52 802 PHE A N 1
ATOM 966 C CA . PHE A 1 141 ? 51.835 33.841 5.208 1.00 36.32 802 PHE A CA 1
ATOM 967 C C . PHE A 1 141 ? 53.178 33.766 4.499 1.00 37.79 802 PHE A C 1
ATOM 968 O O . PHE A 1 141 ? 53.696 34.775 4.020 1.00 39.73 802 PHE A O 1
ATOM 976 N N . PRO A 1 142 ? 53.766 32.564 4.423 1.00 38.12 803 PRO A N 1
ATOM 977 C CA . PRO A 1 142 ? 55.056 32.429 3.750 1.00 40.77 803 PRO A CA 1
ATOM 978 C C . PRO A 1 142 ? 54.967 32.674 2.244 1.00 42.89 803 PRO A C 1
ATOM 979 O O . PRO A 1 142 ? 55.988 32.790 1.570 1.00 43.68 803 PRO A O 1
ATOM 983 N N . TRP A 1 143 ? 53.752 32.758 1.709 1.00 42.82 804 TRP A N 1
ATOM 984 C CA . TRP A 1 143 ? 53.617 33.008 0.286 1.00 42.40 804 TRP A CA 1
ATOM 985 C C . TRP A 1 143 ? 53.667 34.487 -0.067 1.00 45.62 804 TRP A C 1
ATOM 986 O O . TRP A 1 143 ? 53.877 34.834 -1.226 1.00 48.73 804 TRP A O 1
ATOM 997 N N . LEU A 1 144 ? 53.473 35.363 0.914 1.00 48.00 805 LEU A N 1
ATOM 998 C CA . LEU A 1 144 ? 53.544 36.799 0.649 1.00 48.90 805 LEU A CA 1
ATOM 999 C C . LEU A 1 144 ? 55.012 37.199 0.523 1.00 52.81 805 LEU A C 1
ATOM 1000 O O . LEU A 1 144 ? 55.867 36.662 1.227 1.00 53.15 805 LEU A O 1
ATOM 1005 N N . GLU A 1 145 ? 55.303 38.130 -0.381 1.00 59.07 806 GLU A N 1
ATOM 1006 C CA . GLU A 1 145 ? 56.674 38.593 -0.602 1.00 63.07 806 GLU A CA 1
ATOM 1007 C C . GLU A 1 145 ? 57.006 39.747 0.344 1.00 63.22 806 GLU A C 1
ATOM 1008 O O . GLU A 1 145 ? 58.155 39.909 0.760 1.00 63.81 806 GLU A O 1
ATOM 1014 N N . GLU A 1 146 ? 55.997 40.545 0.680 1.00 61.70 807 GLU A N 1
ATOM 1015 C CA . GLU A 1 146 ? 56.188 41.685 1.567 1.00 61.88 807 GLU A CA 1
ATOM 1016 C C . GLU A 1 146 ? 54.875 42.078 2.232 1.00 59.45 807 GLU A C 1
ATOM 1017 O O . GLU A 1 146 ? 53.845 41.451 2.010 1.00 58.65 807 GLU A O 1
ATOM 1023 N N . ALA A 1 147 ? 54.920 43.129 3.040 1.00 58.63 808 ALA A N 1
ATOM 1024 C CA . ALA A 1 147 ? 53.739 43.607 3.748 1.00 61.57 808 ALA A CA 1
ATOM 1025 C C . ALA A 1 147 ? 52.689 44.207 2.819 1.00 61.75 808 ALA A C 1
ATOM 1026 O O . ALA A 1 147 ? 53.007 45.004 1.939 1.00 65.47 808 ALA A O 1
ATOM 1028 N N . VAL A 1 148 ? 51.436 43.818 3.026 1.00 62.33 809 VAL A N 1
ATOM 1029 C CA . VAL A 1 148 ? 50.325 44.320 2.226 1.00 63.56 809 VAL A CA 1
ATOM 1030 C C . VAL A 1 148 ? 49.301 44.949 3.162 1.00 66.18 809 VAL A C 1
ATOM 1031 O O . VAL A 1 148 ? 49.246 44.598 4.338 1.00 67.04 809 VAL A O 1
ATOM 1035 N N . TYR A 1 149 ? 48.499 45.881 2.650 1.00 71.67 810 TYR A N 1
ATOM 1036 C CA . TYR A 1 149 ? 47.480 46.542 3.470 1.00 76.86 810 TYR A CA 1
ATOM 1037 C C . TYR A 1 149 ? 46.510 47.407 2.666 1.00 78.92 810 TYR A C 1
ATOM 1038 O O . TYR A 1 149 ? 46.863 47.944 1.614 1.00 80.39 810 TYR A O 1
ATOM 1047 N N . GLU A 1 150 ? 45.287 47.538 3.174 1.00 81.27 811 GLU A N 1
ATOM 1048 C CA . GLU A 1 150 ? 44.254 48.338 2.515 1.00 83.59 811 GLU A CA 1
ATOM 1049 C C . GLU A 1 150 ? 43.804 49.485 3.418 1.00 84.50 811 GLU A C 1
ATOM 1050 O O . GLU A 1 150 ? 44.239 49.593 4.569 1.00 85.93 811 GLU A O 1
ATOM 1052 N N . LYS A 1 200 ? 38.980 50.978 5.947 1.00 93.98 861 LYS A N 1
ATOM 1053 C CA . LYS A 1 200 ? 39.194 49.553 6.173 1.00 92.89 861 LYS A CA 1
ATOM 1054 C C . LYS A 1 200 ? 40.685 49.234 6.249 1.00 92.08 861 LYS A C 1
ATOM 1055 O O . LYS A 1 200 ? 41.321 48.951 5.232 1.00 93.93 861 LYS A O 1
ATOM 1057 N N . LYS A 1 201 ? 41.239 49.282 7.458 1.00 89.55 862 LYS A N 1
ATOM 1058 C CA . LYS A 1 201 ? 42.654 48.993 7.663 1.00 86.58 862 LYS A CA 1
ATOM 1059 C C . LYS A 1 201 ? 42.901 47.502 7.853 1.00 84.91 862 LYS A C 1
ATOM 1060 O O . LYS A 1 201 ? 42.373 46.886 8.778 1.00 85.34 862 LYS A O 1
ATOM 1066 N N . MET A 1 202 ? 43.699 46.925 6.962 1.00 81.63 863 MET A N 1
ATOM 1067 C CA . MET A 1 202 ? 44.046 45.514 7.046 1.00 77.23 863 MET A CA 1
ATOM 1068 C C . MET A 1 202 ? 45.564 45.477 6.945 1.00 72.62 863 MET A C 1
ATOM 1069 O O . MET A 1 202 ? 46.175 46.436 6.474 1.00 71.43 863 MET A O 1
ATOM 1074 N N . CYS A 1 203 ? 46.176 44.392 7.403 1.00 66.98 864 CYS A N 1
ATOM 1075 C CA . CYS A 1 203 ? 47.621 44.274 7.330 1.00 61.57 864 CYS A CA 1
ATOM 1076 C C . CYS A 1 203 ? 48.088 42.842 7.542 1.00 58.91 864 CYS A C 1
ATOM 1077 O O . CYS A 1 203 ? 47.776 42.224 8.557 1.00 58.67 864 CYS A O 1
ATOM 1080 N N . LYS A 1 204 ? 48.827 42.321 6.565 1.00 55.50 865 LYS A N 1
ATOM 1081 C CA . LYS A 1 204 ? 49.378 40.968 6.614 1.00 53.29 865 LYS A CA 1
ATOM 1082 C C . LYS A 1 204 ? 50.795 41.053 6.072 1.00 52.01 865 LYS A C 1
ATOM 1083 O O . LYS A 1 204 ? 51.116 41.973 5.325 1.00 51.47 865 LYS A O 1
ATOM 1089 N N . ARG A 1 205 ? 51.640 40.095 6.436 1.00 49.24 866 ARG A N 1
ATOM 1090 C CA . ARG A 1 205 ? 53.013 40.094 5.960 1.00 48.84 866 ARG A CA 1
ATOM 1091 C C . ARG A 1 205 ? 53.662 38.749 6.227 1.00 46.33 866 ARG A C 1
ATOM 1092 O O . ARG A 1 205 ? 53.258 38.026 7.130 1.00 45.71 866 ARG A O 1
ATOM 1100 N N . PRO A 1 206 ? 54.668 38.382 5.428 1.00 43.33 867 PRO A N 1
ATOM 1101 C CA . PRO A 1 206 ? 55.297 37.091 5.700 1.00 44.18 867 PRO A CA 1
ATOM 1102 C C . PRO A 1 206 ? 56.090 37.329 6.981 1.00 44.51 867 PRO A C 1
ATOM 1103 O O . PRO A 1 206 ? 56.786 38.339 7.096 1.00 47.41 867 PRO A O 1
ATOM 1107 N N . CYS A 1 207 ? 55.976 36.435 7.958 1.00 41.60 868 CYS A N 1
ATOM 1108 C CA . CYS A 1 207 ? 56.693 36.660 9.207 1.00 39.89 868 CYS A CA 1
ATOM 1109 C C . CYS A 1 207 ? 56.695 35.469 10.136 1.00 37.29 868 CYS A C 1
ATOM 1110 O O . CYS A 1 207 ? 56.081 34.445 9.863 1.00 38.12 868 CYS A O 1
ATOM 1113 N N . ILE A 1 208 ? 57.395 35.617 11.249 1.00 36.19 869 ILE A N 1
ATOM 1114 C CA . ILE A 1 208 ? 57.455 34.551 12.226 1.00 34.59 869 ILE A CA 1
ATOM 1115 C C . ILE A 1 208 ? 57.030 35.092 13.573 1.00 34.54 869 ILE A C 1
ATOM 1116 O O . ILE A 1 208 ? 57.690 35.967 14.125 1.00 34.90 869 ILE A O 1
ATOM 1121 N N . LEU A 1 209 ? 55.911 34.594 14.092 1.00 32.73 870 LEU A N 1
ATOM 1122 C CA . LEU A 1 209 ? 55.445 35.036 15.398 1.00 33.02 870 LEU A CA 1
ATOM 1123 C C . LEU A 1 209 ? 56.008 34.121 16.469 1.00 34.36 870 LEU A C 1
ATOM 1124 O O . LEU A 1 209 ? 56.133 32.908 16.261 1.00 35.31 870 LEU A O 1
ATOM 1129 N N . ILE A 1 210 ? 56.366 34.706 17.607 1.00 33.14 871 ILE A N 1
ATOM 1130 C CA . ILE A 1 210 ? 56.863 33.931 18.730 1.00 31.87 871 ILE A CA 1
ATOM 1131 C C . ILE A 1 210 ? 55.884 34.137 19.869 1.00 33.49 871 ILE A C 1
ATOM 1132 O O . ILE A 1 210 ? 55.755 35.249 20.384 1.00 34.29 871 ILE A O 1
ATOM 1137 N N . LEU A 1 211 ? 55.181 33.070 20.242 1.00 33.02 872 LEU A N 1
ATOM 1138 C CA . LEU A 1 211 ? 54.218 33.120 21.341 1.00 32.32 872 LEU A CA 1
ATOM 1139 C C . LEU A 1 211 ? 54.851 32.375 22.514 1.00 32.10 872 LEU A C 1
ATOM 1140 O O . LEU A 1 211 ? 55.034 31.156 22.467 1.00 28.65 872 LEU A O 1
ATOM 1145 N N . ASP A 1 212 ? 55.192 33.116 23.558 1.00 33.23 873 ASP A N 1
ATOM 1146 C CA . ASP A 1 212 ? 55.840 32.542 24.733 1.00 36.13 873 ASP A CA 1
ATOM 1147 C C . ASP A 1 212 ? 55.176 33.096 25.993 1.00 34.48 873 ASP A C 1
ATOM 1148 O O . ASP A 1 212 ? 55.030 34.305 26.117 1.00 37.41 873 ASP A O 1
ATOM 1153 N N . SER A 1 213 ? 54.773 32.230 26.921 1.00 32.88 874 SER A N 1
ATOM 1154 C CA . SER A 1 213 ? 54.140 32.708 28.150 1.00 35.40 874 SER A CA 1
ATOM 1155 C C . SER A 1 213 ? 55.139 33.460 29.037 1.00 38.40 874 SER A C 1
ATOM 1156 O O . SER A 1 213 ? 54.785 34.002 30.082 1.00 37.71 874 SER A O 1
ATOM 1159 N N . LEU A 1 214 ? 56.389 33.486 28.588 1.00 39.30 875 LEU A N 1
ATOM 1160 C CA . LEU A 1 214 ? 57.479 34.184 29.256 1.00 41.80 875 LEU A CA 1
ATOM 1161 C C . LEU A 1 214 ? 58.398 34.631 28.118 1.00 44.12 875 LEU A C 1
ATOM 1162 O O . LEU A 1 214 ? 57.910 35.103 27.093 1.00 46.17 875 LEU A O 1
ATOM 1167 N N . LYS A 1 215 ? 59.710 34.494 28.294 1.00 45.01 876 LYS A N 1
ATOM 1168 C CA . LYS A 1 215 ? 60.676 34.850 27.253 1.00 46.59 876 LYS A CA 1
ATOM 1169 C C . LYS A 1 215 ? 61.805 33.831 27.261 1.00 47.43 876 LYS A C 1
ATOM 1170 O O . LYS A 1 215 ? 62.368 33.526 28.313 1.00 49.20 876 LYS A O 1
ATOM 1176 N N . ALA A 1 216 ? 62.133 33.297 26.092 1.00 48.34 877 ALA A N 1
ATOM 1177 C CA . ALA A 1 216 ? 63.194 32.302 25.986 1.00 49.98 877 ALA A CA 1
ATOM 1178 C C . ALA A 1 216 ? 64.504 32.962 25.578 1.00 51.80 877 ALA A C 1
ATOM 1179 O O . ALA A 1 216 ? 64.510 33.988 24.895 1.00 55.08 877 ALA A O 1
ATOM 1181 N N . ALA A 1 217 ? 65.612 32.362 25.997 1.00 50.21 878 ALA A N 1
ATOM 1182 C CA . ALA A 1 217 ? 66.933 32.889 25.691 1.00 50.54 878 ALA A CA 1
ATOM 1183 C C . ALA A 1 217 ? 67.375 32.513 24.279 1.00 51.77 878 ALA A C 1
ATOM 1184 O O . ALA A 1 217 ? 68.063 33.278 23.608 1.00 51.00 878 ALA A O 1
ATOM 1186 N N . SER A 1 218 ? 66.964 31.329 23.842 1.00 52.03 879 SER A N 1
ATOM 1187 C CA . SER A 1 218 ? 67.327 30.799 22.533 1.00 54.44 879 SER A CA 1
ATOM 1188 C C . SER A 1 218 ? 66.443 31.243 21.356 1.00 52.00 879 SER A C 1
ATOM 1189 O O . SER A 1 218 ? 66.634 30.771 20.235 1.00 49.90 879 SER A O 1
ATOM 1192 N N . VAL A 1 219 ? 65.501 32.150 21.612 1.00 48.35 880 VAL A N 1
ATOM 1193 C CA . VAL A 1 219 ? 64.578 32.637 20.590 1.00 46.19 880 VAL A CA 1
ATOM 1194 C C . VAL A 1 219 ? 65.218 33.070 19.260 1.00 48.64 880 VAL A C 1
ATOM 1195 O O . VAL A 1 219 ? 64.855 32.560 18.195 1.00 48.22 880 VAL A O 1
ATOM 1199 N N . GLN A 1 220 ? 66.168 33.996 19.297 1.00 49.55 881 GLN A N 1
ATOM 1200 C CA . GLN A 1 220 ? 66.806 34.441 18.063 1.00 50.61 881 GLN A CA 1
ATOM 1201 C C . GLN A 1 220 ? 67.439 33.290 17.295 1.00 50.12 881 GLN A C 1
ATOM 1202 O O . GLN A 1 220 ? 67.392 33.251 16.063 1.00 50.99 881 GLN A O 1
ATOM 1208 N N . ASN A 1 221 ? 68.026 32.349 18.021 1.00 48.00 882 ASN A N 1
ATOM 1209 C CA . ASN A 1 221 ? 68.647 31.199 17.387 1.00 47.90 882 ASN A CA 1
ATOM 1210 C C . ASN A 1 221 ? 67.560 30.383 16.694 1.00 48.65 882 ASN A C 1
ATOM 1211 O O . ASN A 1 221 ? 67.782 29.794 15.632 1.00 50.01 882 ASN A O 1
ATOM 1216 N N . THR A 1 222 ? 66.378 30.357 17.301 1.00 47.04 883 THR A N 1
ATOM 1217 C CA . THR A 1 222 ? 65.253 29.620 16.751 1.00 43.98 883 THR A CA 1
ATOM 1218 C C . THR A 1 222 ? 64.752 30.291 15.479 1.00 43.91 883 THR A C 1
ATOM 1219 O O . THR A 1 222 ? 64.571 29.640 14.455 1.00 42.78 883 THR A O 1
ATOM 1223 N N . VAL A 1 223 ? 64.537 31.598 15.547 1.00 44.11 884 VAL A N 1
ATOM 1224 C CA . VAL A 1 223 ? 64.063 32.346 14.394 1.00 46.20 884 VAL A CA 1
ATOM 1225 C C . VAL A 1 223 ? 65.022 32.255 13.213 1.00 49.49 884 VAL A C 1
ATOM 1226 O O . VAL A 1 223 ? 64.596 32.138 12.059 1.00 50.91 884 VAL A O 1
ATOM 1230 N N . GLN A 1 224 ? 66.319 32.302 13.495 1.00 50.57 885 GLN A N 1
ATOM 1231 C CA . GLN A 1 224 ? 67.301 32.223 12.428 1.00 51.07 885 GLN A CA 1
ATOM 1232 C C . GLN A 1 224 ? 67.329 30.821 11.816 1.00 48.33 885 GLN A C 1
ATOM 1233 O O . GLN A 1 224 ? 67.560 30.665 10.616 1.00 47.53 885 GLN A O 1
ATOM 1239 N N . ASN A 1 225 ? 67.089 29.802 12.630 1.00 45.46 886 ASN A N 1
ATOM 1240 C CA . ASN A 1 225 ? 67.081 28.441 12.110 1.00 44.96 886 ASN A CA 1
ATOM 1241 C C . ASN A 1 225 ? 65.877 28.215 11.200 1.00 46.17 886 ASN A C 1
ATOM 1242 O O . ASN A 1 225 ? 65.960 27.479 10.213 1.00 45.62 886 ASN A O 1
ATOM 1247 N N . LEU A 1 226 ? 64.758 28.853 11.530 1.00 44.16 887 LEU A N 1
ATOM 1248 C CA . LEU A 1 226 ? 63.557 28.686 10.733 1.00 43.77 887 LEU A CA 1
ATOM 1249 C C . LEU A 1 226 ? 63.662 29.415 9.419 1.00 44.38 887 LEU A C 1
ATOM 1250 O O . LEU A 1 226 ? 63.204 28.908 8.401 1.00 47.81 887 LEU A O 1
ATOM 1255 N N . ARG A 1 227 ? 64.258 30.604 9.427 1.00 44.13 888 ARG A N 1
ATOM 1256 C CA . ARG A 1 227 ? 64.403 31.347 8.185 1.00 44.65 888 ARG A CA 1
ATOM 1257 C C . ARG A 1 227 ? 65.277 30.524 7.249 1.00 46.10 888 ARG A C 1
ATOM 1258 O O . ARG A 1 227 ? 65.009 30.425 6.051 1.00 46.23 888 ARG A O 1
ATOM 1266 N N . GLU A 1 228 ? 66.320 29.922 7.811 1.00 47.06 889 GLU A N 1
ATOM 1267 C CA . GLU A 1 228 ? 67.240 29.109 7.026 1.00 49.87 889 GLU 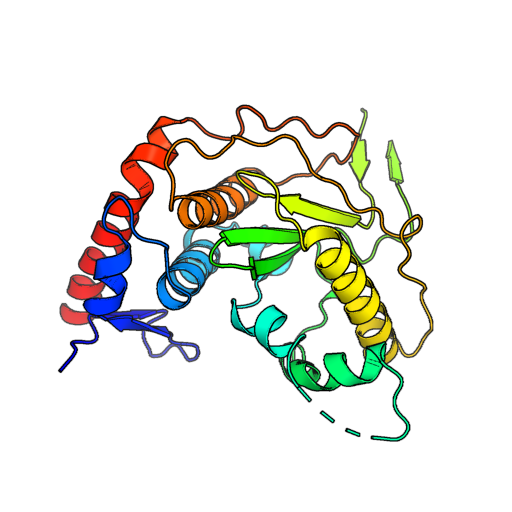A CA 1
ATOM 1268 C C . GLU A 1 228 ? 66.586 27.807 6.608 1.00 48.27 889 GLU A C 1
ATOM 1269 O O . GLU A 1 228 ? 66.955 27.211 5.599 1.00 49.55 889 GLU A O 1
ATOM 1275 N N . TYR A 1 229 ? 65.621 27.358 7.395 1.00 46.25 890 TYR A N 1
ATOM 1276 C CA . TYR A 1 229 ? 64.916 26.135 7.060 1.00 44.43 890 TYR A CA 1
ATOM 1277 C C . TYR A 1 229 ? 64.061 26.456 5.842 1.00 44.77 890 TYR A C 1
ATOM 1278 O O . TYR A 1 229 ? 63.981 25.675 4.895 1.00 45.21 890 TYR A O 1
ATOM 1287 N N . LEU A 1 230 ? 63.429 27.624 5.869 1.00 42.30 891 LEU A N 1
ATOM 1288 C CA . LEU A 1 230 ? 62.582 28.043 4.764 1.00 45.29 891 LEU A CA 1
ATOM 1289 C C . LEU A 1 230 ? 63.355 28.281 3.468 1.00 45.63 891 LEU A C 1
ATOM 1290 O O . LEU A 1 230 ? 62.850 27.978 2.385 1.00 44.21 891 LEU A O 1
ATOM 1295 N N . GLU A 1 231 ? 64.568 28.824 3.568 1.00 46.28 892 GLU A N 1
ATOM 1296 C CA . GLU A 1 231 ? 65.368 29.074 2.368 1.00 48.94 892 GLU A CA 1
ATOM 1297 C C . GLU A 1 231 ? 65.631 27.759 1.640 1.00 48.05 892 GLU A C 1
ATOM 1298 O O . GLU A 1 231 ? 65.384 27.649 0.436 1.00 47.57 892 GLU A O 1
ATOM 1304 N N . VAL A 1 232 ? 66.118 26.760 2.372 1.00 45.00 893 VAL A N 1
ATOM 1305 C CA . VAL A 1 232 ? 66.404 25.471 1.769 1.00 47.63 893 VAL A CA 1
ATOM 1306 C C . VAL A 1 232 ? 65.139 24.836 1.206 1.00 49.82 893 VAL A C 1
ATOM 1307 O O . VAL A 1 232 ? 65.107 24.440 0.040 1.00 51.02 893 VAL A O 1
ATOM 1311 N N . GLU A 1 233 ? 64.100 24.752 2.035 1.00 50.88 894 GLU A N 1
ATOM 1312 C CA . GLU A 1 233 ? 62.824 24.166 1.634 1.00 49.75 894 GLU A CA 1
ATOM 1313 C C . GLU A 1 233 ? 62.245 24.846 0.385 1.00 49.14 894 GLU A C 1
ATOM 1314 O O . GLU A 1 233 ? 61.704 24.178 -0.499 1.00 47.78 894 GLU A O 1
ATOM 1320 N N . TRP A 1 234 ? 62.358 26.167 0.310 1.00 46.05 895 TRP A N 1
ATOM 1321 C CA . TRP A 1 234 ? 61.853 26.888 -0.848 1.00 49.82 895 TRP A CA 1
ATOM 1322 C C . TRP A 1 234 ? 62.695 26.572 -2.081 1.00 54.26 895 TRP A C 1
ATOM 1323 O O . TRP A 1 234 ? 62.186 26.535 -3.198 1.00 53.88 895 TRP A O 1
ATOM 1334 N N . GLU A 1 235 ? 63.988 26.351 -1.873 1.00 58.56 896 GLU A N 1
ATOM 1335 C CA . GLU A 1 235 ? 64.889 26.032 -2.969 1.00 60.72 896 GLU A CA 1
ATOM 1336 C C . GLU A 1 235 ? 64.630 24.592 -3.431 1.00 59.58 896 GLU A C 1
ATOM 1337 O O . GLU A 1 235 ? 64.739 24.284 -4.613 1.00 59.58 896 GLU A O 1
ATOM 1343 N N . VAL A 1 236 ? 64.270 23.714 -2.500 1.00 58.18 897 VAL A N 1
ATOM 1344 C CA . VAL A 1 236 ? 63.998 22.318 -2.843 1.00 60.50 897 VAL A CA 1
ATOM 1345 C C . VAL A 1 236 ? 62.682 22.138 -3.601 1.00 63.04 897 VAL A C 1
ATOM 1346 O O . VAL A 1 236 ? 62.592 21.312 -4.510 1.00 63.30 897 VAL A O 1
ATOM 1350 N N . LYS A 1 237 ? 61.670 22.919 -3.228 1.00 65.31 898 LYS A N 1
ATOM 1351 C CA . LYS A 1 237 ? 60.351 22.838 -3.849 1.00 65.34 898 LYS A CA 1
ATOM 1352 C C . LYS A 1 237 ? 60.165 23.767 -5.048 1.00 65.45 898 LYS A C 1
ATOM 1353 O O . LYS A 1 237 ? 59.744 23.331 -6.115 1.00 68.91 898 LYS A O 1
ATOM 1359 N N . LEU A 1 238 ? 60.471 25.046 -4.872 1.00 64.54 899 LEU A N 1
ATOM 1360 C CA . LEU A 1 238 ? 60.303 26.024 -5.943 1.00 64.73 899 LEU A CA 1
ATOM 1361 C C . LEU A 1 238 ? 61.439 26.098 -6.963 1.00 66.38 899 LEU A C 1
ATOM 1362 O O . LEU A 1 238 ? 61.308 26.758 -7.996 1.00 66.30 899 LEU A O 1
ATOM 1367 N N . LYS A 1 239 ? 62.548 25.423 -6.680 1.00 66.89 900 LYS A N 1
ATOM 1368 C CA . LYS A 1 239 ? 63.690 25.438 -7.585 1.00 66.94 900 LYS A CA 1
ATOM 1369 C C . LYS A 1 239 ? 64.111 26.866 -7.939 1.00 66.86 900 LYS A C 1
ATOM 1370 O O . LYS A 1 239 ? 64.430 27.163 -9.088 1.00 67.67 900 LYS A O 1
ATOM 1376 N N . THR A 1 240 ? 64.098 27.750 -6.950 1.00 65.57 901 THR A N 1
ATOM 1377 C CA . THR A 1 240 ? 64.495 29.136 -7.154 1.00 66.15 901 THR A CA 1
ATOM 1378 C C . THR A 1 240 ? 65.115 29.663 -5.859 1.00 68.42 901 THR A C 1
ATOM 1379 O O . THR A 1 240 ? 65.109 28.973 -4.838 1.00 66.81 901 THR A O 1
ATOM 1383 N N . HIS A 1 241 ? 65.665 30.873 -5.895 1.00 68.96 902 HIS A N 1
ATOM 1384 C CA . HIS A 1 241 ? 66.280 31.428 -4.699 1.00 70.76 902 HIS A CA 1
ATOM 1385 C C . HIS A 1 241 ? 65.513 32.596 -4.097 1.00 69.80 902 HIS A C 1
ATOM 1386 O O . HIS A 1 241 ? 65.348 33.646 -4.724 1.00 69.86 902 HIS A O 1
ATOM 1393 N N . ARG A 1 242 ? 65.043 32.399 -2.872 1.00 67.53 903 ARG A N 1
ATOM 1394 C CA . ARG A 1 242 ? 64.313 33.430 -2.155 1.00 64.72 903 ARG A CA 1
ATOM 1395 C C . ARG A 1 242 ? 65.065 33.677 -0.853 1.00 64.08 903 ARG A C 1
ATOM 1396 O O . ARG A 1 242 ? 65.491 32.737 -0.183 1.00 58.83 903 ARG A O 1
ATOM 1404 N N . GLN A 1 243 ? 65.230 34.943 -0.496 1.00 65.07 904 GLN A N 1
ATOM 1405 C CA . GLN A 1 243 ? 65.970 35.283 0.708 1.00 66.60 904 GLN A CA 1
ATOM 1406 C C . GLN A 1 243 ? 65.091 35.603 1.912 1.00 65.27 904 GLN A C 1
ATOM 1407 O O . GLN A 1 243 ? 64.451 36.652 1.973 1.00 64.89 904 GLN A O 1
ATOM 1413 N N . PHE A 1 244 ? 65.075 34.688 2.875 1.00 63.31 905 PHE A N 1
ATOM 1414 C CA . PHE A 1 244 ? 64.303 34.870 4.097 1.00 62.03 905 PHE A CA 1
ATOM 1415 C C . PHE A 1 244 ? 65.218 35.521 5.116 1.00 59.76 905 PHE A C 1
ATOM 1416 O O . PHE A 1 244 ? 66.018 34.850 5.764 1.00 58.85 905 PHE A O 1
ATOM 1424 N N . SER A 1 245 ? 65.090 36.835 5.256 1.00 60.02 906 SER A N 1
ATOM 1425 C CA . SER A 1 245 ? 65.943 37.592 6.161 1.00 59.19 906 SER A CA 1
ATOM 1426 C C . SER A 1 245 ? 65.210 38.324 7.272 1.00 58.75 906 SER A C 1
ATOM 1427 O O . SER A 1 245 ? 63.990 38.445 7.259 1.00 58.04 906 SER A O 1
ATOM 1430 N N . LYS A 1 246 ? 65.984 38.831 8.222 1.00 59.82 907 LYS A N 1
ATOM 1431 C CA . LYS A 1 246 ? 65.453 39.562 9.364 1.00 61.02 907 LYS A CA 1
ATOM 1432 C C . LYS A 1 246 ? 64.472 40.650 8.946 1.00 60.16 907 LYS A C 1
ATOM 1433 O O . LYS A 1 246 ? 63.468 40.892 9.615 1.00 59.57 907 LYS A O 1
ATOM 1439 N N . THR A 1 247 ? 64.767 41.307 7.834 1.00 61.07 908 THR A N 1
ATOM 1440 C CA . THR A 1 247 ? 63.916 42.382 7.344 1.00 60.43 908 THR A CA 1
ATOM 1441 C C . THR A 1 247 ? 62.892 41.839 6.362 1.00 58.96 908 THR A C 1
ATOM 1442 O O . THR A 1 247 ? 61.769 42.335 6.267 1.00 56.57 908 THR A O 1
ATOM 1446 N N . ASN A 1 248 ? 63.298 40.800 5.644 1.00 59.64 909 ASN A N 1
ATOM 1447 C CA . ASN A 1 248 ? 62.454 40.146 4.655 1.00 60.18 909 ASN A CA 1
ATOM 1448 C C . ASN A 1 248 ? 61.247 39.488 5.327 1.00 58.10 909 ASN A C 1
ATOM 1449 O O . ASN A 1 248 ? 60.106 39.646 4.889 1.00 54.39 909 ASN A O 1
ATOM 1454 N N . MET A 1 249 ? 61.523 38.733 6.384 1.00 54.60 910 MET A N 1
ATOM 1455 C CA . MET A 1 249 ? 60.491 38.042 7.139 1.00 53.70 910 MET A CA 1
ATOM 1456 C C . MET A 1 249 ? 60.743 38.294 8.616 1.00 51.11 910 MET A C 1
ATOM 1457 O O . MET A 1 249 ? 61.386 37.498 9.303 1.00 47.19 910 MET A O 1
ATOM 1462 N N . VAL A 1 250 ? 60.229 39.423 9.084 1.00 49.71 911 VAL A N 1
ATOM 1463 C CA . VAL A 1 250 ? 60.398 39.852 10.460 1.00 51.66 911 VAL A CA 1
ATOM 1464 C C . VAL A 1 250 ? 59.873 38.880 11.498 1.00 51.50 911 VAL A C 1
ATOM 1465 O O . VAL A 1 250 ? 58.933 38.132 11.239 1.00 53.41 911 VAL A O 1
ATOM 1469 N N . ASP A 1 251 ? 60.495 38.896 12.673 1.00 49.59 912 ASP A N 1
ATOM 1470 C CA . ASP A 1 251 ? 60.069 38.049 13.774 1.00 51.16 912 ASP A CA 1
ATOM 1471 C C . ASP A 1 251 ? 59.390 38.971 14.769 1.00 49.92 912 ASP A C 1
ATOM 1472 O O . ASP A 1 251 ? 59.932 40.013 15.123 1.00 51.92 912 ASP A O 1
ATOM 1477 N N . LEU A 1 252 ? 58.193 38.598 15.206 1.00 49.33 913 LEU A N 1
ATOM 1478 C CA . LEU A 1 252 ? 57.436 39.429 16.129 1.00 46.06 913 LEU A CA 1
ATOM 1479 C C . LEU A 1 252 ? 56.982 38.668 17.363 1.00 46.22 913 LEU A C 1
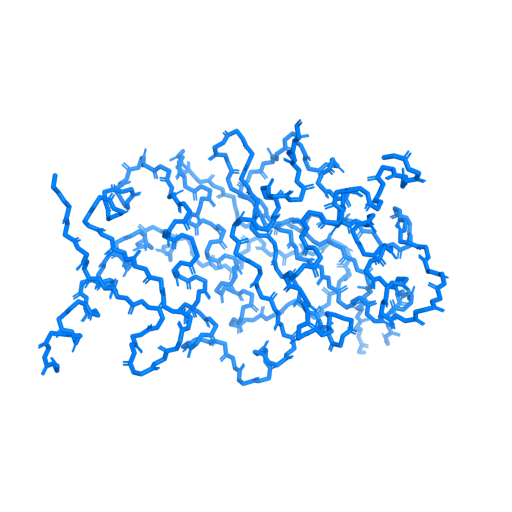ATOM 1480 O O . LEU A 1 252 ? 56.618 37.498 17.282 1.00 47.18 913 LEU A O 1
ATOM 1485 N N . CYS A 1 253 ? 57.011 39.344 18.504 1.00 48.36 914 CYS A N 1
ATOM 1486 C CA . CYS A 1 253 ? 56.569 38.761 19.763 1.00 50.14 914 CYS A CA 1
ATOM 1487 C C . CYS A 1 253 ? 55.310 39.491 20.184 1.00 48.92 914 CYS A C 1
ATOM 1488 O O . CYS A 1 253 ? 55.377 40.454 20.938 1.00 52.49 914 CYS A O 1
ATOM 1491 N N . PRO A 1 254 ? 54.143 39.069 19.678 1.00 48.01 915 PRO A N 1
ATOM 1492 C CA . PRO A 1 254 ? 52.912 39.752 20.075 1.00 47.44 915 PRO A CA 1
ATOM 1493 C C . PRO A 1 254 ? 52.713 39.656 21.581 1.00 47.41 915 PRO A C 1
ATOM 1494 O O . PRO A 1 254 ? 53.173 38.700 22.219 1.00 48.93 915 PRO A O 1
ATOM 1498 N N . LYS A 1 255 ? 52.046 40.654 22.149 1.00 46.35 916 LYS A N 1
ATOM 1499 C CA . LYS A 1 255 ? 51.798 40.680 23.586 1.00 47.97 916 LYS A CA 1
ATOM 1500 C C . LYS A 1 255 ? 50.613 39.804 23.957 1.00 44.81 916 LYS A C 1
ATOM 1501 O O . LYS A 1 255 ? 49.458 40.184 23.771 1.00 46.10 916 LYS A O 1
ATOM 1507 N N . VAL A 1 256 ? 50.922 38.622 24.481 1.00 41.08 917 VAL A N 1
ATOM 1508 C CA . VAL A 1 256 ? 49.908 37.651 24.873 1.00 39.90 917 VAL A CA 1
ATOM 1509 C C . VAL A 1 256 ? 49.937 37.415 26.376 1.00 39.60 917 VAL A C 1
ATOM 1510 O O . VAL A 1 256 ? 50.881 37.828 27.055 1.00 41.13 917 VAL A O 1
ATOM 1514 N N . PRO A 1 257 ? 48.895 36.760 26.921 1.00 38.42 918 PRO A N 1
ATOM 1515 C CA . PRO A 1 257 ? 48.850 36.489 28.365 1.00 36.02 918 PRO A CA 1
ATOM 1516 C C . PRO A 1 257 ? 50.128 35.784 28.818 1.00 36.88 918 PRO A C 1
ATOM 1517 O O . PRO A 1 257 ? 50.654 34.916 28.116 1.00 34.17 918 PRO A O 1
ATOM 1521 N N . LYS A 1 258 ? 50.624 36.156 29.991 1.00 37.95 919 LYS A N 1
ATOM 1522 C CA . LYS A 1 258 ? 51.840 35.561 30.513 1.00 40.54 919 LYS A CA 1
ATOM 1523 C C . LYS A 1 258 ? 51.587 34.515 31.578 1.00 41.27 919 LYS A C 1
ATOM 1524 O O . LYS A 1 258 ? 50.560 34.523 32.256 1.00 39.87 919 LYS A O 1
ATOM 1530 N N . GLN A 1 259 ? 52.556 33.617 31.697 1.00 41.64 920 GLN A N 1
ATOM 1531 C CA . GLN A 1 259 ? 52.564 32.507 32.648 1.00 40.90 920 GLN A CA 1
ATOM 1532 C C . GLN A 1 259 ? 52.419 33.012 34.086 1.00 40.99 920 GLN A C 1
ATOM 1533 O O . GLN A 1 259 ? 53.034 34.018 34.456 1.00 40.18 920 GLN A O 1
ATOM 1539 N N . ASP A 1 260 ? 51.606 32.334 34.893 1.00 39.51 921 ASP A N 1
ATOM 1540 C CA . ASP A 1 260 ? 51.447 32.729 36.298 1.00 42.09 921 ASP A CA 1
ATOM 1541 C C . ASP A 1 260 ? 52.167 31.726 37.178 1.00 40.16 921 ASP A C 1
ATOM 1542 O O . ASP A 1 260 ? 52.930 32.094 38.075 1.00 39.70 921 ASP A O 1
ATOM 1547 N N . ASN A 1 261 ? 51.920 30.451 36.902 1.00 37.76 922 ASN A N 1
ATOM 1548 C CA . ASN A 1 261 ? 52.518 29.370 37.662 1.00 36.60 922 ASN A CA 1
ATOM 1549 C C . ASN A 1 261 ? 53.728 28.809 36.943 1.00 34.14 922 ASN A C 1
ATOM 1550 O O . ASN A 1 261 ? 53.754 28.742 35.718 1.00 37.93 922 ASN A O 1
ATOM 1555 N N . SER A 1 262 ? 54.733 28.417 37.712 1.00 32.16 923 SER A N 1
ATOM 1556 C CA . SER A 1 262 ? 55.906 27.805 37.127 1.00 33.71 923 SER A CA 1
ATOM 1557 C C . SER A 1 262 ? 55.433 26.447 36.588 1.00 32.50 923 SER A C 1
ATOM 1558 O O . SER A 1 262 ? 54.460 25.866 37.100 1.00 27.70 923 SER A O 1
ATOM 1561 N N . SER A 1 263 ? 56.108 25.971 35.545 1.00 30.28 924 SER A N 1
ATOM 1562 C CA . SER A 1 263 ? 55.806 24.694 34.897 1.00 33.92 924 SER A CA 1
ATOM 1563 C C . SER A 1 263 ? 54.589 24.748 33.970 1.00 34.63 924 SER A C 1
ATOM 1564 O O . SER A 1 263 ? 54.184 23.726 33.420 1.00 35.49 924 SER A O 1
ATOM 1567 N N . ASP A 1 264 ? 54.023 25.934 33.770 1.00 34.02 925 ASP A N 1
ATOM 1568 C CA . ASP A 1 264 ? 52.841 26.051 32.925 1.00 35.73 925 ASP A CA 1
ATOM 1569 C C . ASP A 1 264 ? 53.015 26.527 31.485 1.00 35.15 925 ASP A C 1
ATOM 1570 O O . ASP A 1 264 ? 52.019 26.694 30.774 1.00 37.35 925 ASP A O 1
ATOM 1575 N N . CYS A 1 265 ? 54.249 26.741 31.042 1.00 31.10 926 CYS A N 1
ATOM 1576 C CA . CYS A 1 265 ? 54.467 27.209 29.680 1.00 32.15 926 CYS A CA 1
ATOM 1577 C C . CYS A 1 265 ? 53.845 26.275 28.644 1.00 30.56 926 CYS A C 1
ATOM 1578 O O . CYS A 1 265 ? 53.385 26.730 27.596 1.00 28.07 926 CYS A O 1
ATOM 1581 N N . GLY A 1 266 ? 53.834 24.973 28.928 1.00 29.13 927 GLY A N 1
ATOM 1582 C CA . GLY A 1 266 ? 53.238 24.025 27.991 1.00 27.42 927 GLY A CA 1
ATOM 1583 C C . GLY A 1 266 ? 51.731 24.252 27.859 1.00 27.45 927 GLY A C 1
ATOM 1584 O O . GLY A 1 266 ? 51.169 24.191 26.767 1.00 28.65 927 GLY A O 1
ATOM 1585 N N . VAL A 1 267 ? 51.074 24.499 28.987 1.00 28.22 928 VAL A N 1
ATOM 1586 C CA . VAL A 1 267 ? 49.636 24.755 29.012 1.00 29.69 928 VAL A CA 1
ATOM 1587 C C . VAL A 1 267 ? 49.343 26.002 28.169 1.00 30.98 928 VAL A C 1
ATOM 1588 O O . VAL A 1 267 ? 48.366 26.041 27.414 1.00 35.37 928 VAL A O 1
ATOM 1592 N N . TYR A 1 268 ? 50.192 27.021 28.295 1.00 31.21 929 TYR A N 1
ATOM 1593 C CA . TYR A 1 268 ? 50.016 28.249 27.532 1.00 29.89 929 TYR A CA 1
ATOM 1594 C C . TYR A 1 268 ? 50.210 27.995 26.042 1.00 30.16 929 TYR A C 1
ATOM 1595 O O . TYR A 1 268 ? 49.498 28.565 25.203 1.00 30.56 929 TYR A O 1
ATOM 1604 N N . LEU A 1 269 ? 51.166 27.134 25.707 1.00 25.66 930 LEU A N 1
ATOM 1605 C CA . LEU A 1 269 ? 51.394 26.821 24.312 1.00 26.48 930 LEU A CA 1
ATOM 1606 C C . LEU A 1 269 ? 50.088 26.232 23.749 1.00 26.92 930 LEU A C 1
ATOM 1607 O O . LEU A 1 269 ? 49.616 26.665 22.705 1.00 26.02 930 LEU A O 1
ATOM 1612 N N . LEU A 1 270 ? 49.493 25.266 24.444 1.00 26.35 931 LEU A N 1
ATOM 1613 C CA . LEU A 1 270 ? 48.250 24.669 23.946 1.00 29.88 931 LEU A CA 1
ATOM 1614 C C . LEU A 1 270 ? 47.133 25.714 23.840 1.00 28.09 931 LEU A C 1
ATOM 1615 O O . LEU A 1 270 ? 46.422 25.772 22.843 1.00 26.45 931 LEU A O 1
ATOM 1620 N N . GLN A 1 271 ? 46.988 26.549 24.860 1.00 27.63 932 GLN A N 1
ATOM 1621 C CA . GLN A 1 271 ? 45.960 27.570 24.819 1.00 28.48 932 GLN A CA 1
ATOM 1622 C C . GLN A 1 271 ? 46.167 28.520 23.642 1.00 30.81 932 GLN A C 1
ATOM 1623 O O . GLN A 1 271 ? 45.204 28.956 23.017 1.00 33.64 932 GLN A O 1
ATOM 1629 N N . TYR A 1 272 ? 47.420 28.839 23.333 1.00 30.20 933 TYR A N 1
ATOM 1630 C CA . TYR A 1 272 ? 47.703 29.744 22.225 1.00 32.54 933 TYR A CA 1
ATOM 1631 C C . TYR A 1 272 ? 47.174 29.208 20.904 1.00 32.75 933 TYR A C 1
ATOM 1632 O O . TYR A 1 272 ? 46.520 29.926 20.148 1.00 35.01 933 TYR A O 1
ATOM 1641 N N . VAL A 1 273 ? 47.460 27.947 20.617 1.00 31.25 934 VAL A N 1
ATOM 1642 C CA . VAL A 1 273 ? 46.985 27.340 19.386 1.00 31.40 934 VAL A CA 1
ATOM 1643 C C . VAL A 1 273 ? 45.458 27.252 19.399 1.00 34.19 934 VAL A C 1
ATOM 1644 O O . VAL A 1 273 ? 44.802 27.481 18.378 1.00 33.37 934 VAL A O 1
ATOM 1648 N N . GLU A 1 274 ? 44.890 26.929 20.559 1.00 34.23 935 GLU A N 1
ATOM 1649 C CA . GLU A 1 274 ? 43.442 26.815 20.668 1.00 35.92 935 GLU A CA 1
ATOM 1650 C C . GLU A 1 274 ? 42.798 28.169 20.404 1.00 37.39 935 GLU A C 1
ATOM 1651 O O . GLU A 1 274 ? 41.834 28.273 19.648 1.00 35.76 935 GLU A O 1
ATOM 1657 N N . SER A 1 275 ? 43.341 29.214 21.017 1.00 37.49 936 SER A N 1
ATOM 1658 C CA . SER A 1 275 ? 42.795 30.548 20.825 1.00 37.73 936 SER A CA 1
ATOM 1659 C C . SER A 1 275 ? 43.061 31.018 19.407 1.00 37.95 936 SER A C 1
ATOM 1660 O O . SER A 1 275 ? 42.249 31.729 18.826 1.00 40.18 936 SER A O 1
ATOM 1663 N N . PHE A 1 276 ? 44.195 30.613 18.848 1.00 37.90 937 PHE A N 1
ATOM 1664 C CA . PHE A 1 276 ? 44.533 30.992 17.486 1.00 39.16 937 PHE A CA 1
ATOM 1665 C C . PHE A 1 276 ? 43.538 30.367 16.511 1.00 43.01 937 PHE A C 1
ATOM 1666 O O . PHE A 1 276 ? 43.167 30.987 15.516 1.00 43.10 937 PHE A O 1
ATOM 1674 N N . PHE A 1 277 ? 43.118 29.132 16.780 1.00 45.32 938 PHE A N 1
ATOM 1675 C CA . PHE A 1 277 ? 42.155 28.478 15.901 1.00 48.29 938 PHE A CA 1
ATOM 1676 C C . PHE A 1 277 ? 40.752 29.050 16.066 1.00 50.14 938 PHE A C 1
ATOM 1677 O O . PHE A 1 277 ? 40.009 29.165 15.098 1.00 51.34 938 PHE A O 1
ATOM 1685 N N . LYS A 1 278 ? 40.388 29.409 17.289 1.00 51.66 939 LYS A N 1
ATOM 1686 C CA . LYS A 1 278 ? 39.062 29.957 17.538 1.00 54.49 939 LYS A CA 1
ATOM 1687 C C . LYS A 1 278 ? 38.938 31.372 16.987 1.00 57.04 939 LYS A C 1
ATOM 1688 O O . LYS A 1 278 ? 37.853 31.820 16.612 1.00 57.96 939 LYS A O 1
ATOM 1694 N N . ASP A 1 279 ? 40.066 32.066 16.933 1.00 58.87 940 ASP A N 1
ATOM 1695 C CA . ASP A 1 279 ? 40.106 33.437 16.453 1.00 59.84 940 ASP A CA 1
ATOM 1696 C C . ASP A 1 279 ? 41.513 33.752 15.940 1.00 58.09 940 ASP A C 1
ATOM 1697 O O . ASP A 1 279 ? 42.328 34.358 16.638 1.00 56.07 940 ASP A O 1
ATOM 1702 N N . PRO A 1 280 ? 41.807 33.347 14.698 1.00 57.25 941 PRO A N 1
ATOM 1703 C CA . PRO A 1 280 ? 43.104 33.555 14.045 1.00 58.50 941 PRO A CA 1
ATOM 1704 C C . PRO A 1 280 ? 43.587 34.999 14.017 1.00 58.51 941 PRO A C 1
ATOM 1705 O O . PRO A 1 280 ? 42.805 35.934 14.188 1.00 59.06 941 PRO A O 1
ATOM 1709 N N . ILE A 1 281 ? 44.891 35.166 13.812 1.00 57.68 942 ILE A N 1
ATOM 1710 C CA . ILE A 1 281 ? 45.501 36.485 13.725 1.00 55.73 942 ILE A CA 1
ATOM 1711 C C . ILE A 1 281 ? 45.514 36.855 12.244 1.00 56.31 942 ILE A C 1
ATOM 1712 O O . ILE A 1 281 ? 46.211 36.231 11.436 1.00 55.96 942 ILE A O 1
ATOM 1717 N N . VAL A 1 282 ? 44.720 37.861 11.894 1.00 56.79 943 VAL A N 1
ATOM 1718 C CA . VAL A 1 282 ? 44.609 38.314 10.515 1.00 60.14 943 VAL A CA 1
ATOM 1719 C C . VAL A 1 282 ? 45.296 39.662 10.285 1.00 59.54 943 VAL A C 1
ATOM 1720 O O . VAL A 1 282 ? 45.767 39.942 9.182 1.00 60.99 943 VAL A O 1
ATOM 1724 N N . ASN A 1 283 ? 45.343 40.494 11.321 1.00 58.95 944 ASN A N 1
ATOM 1725 C CA . ASN A 1 283 ? 45.994 41.799 11.233 1.00 58.69 944 ASN A CA 1
ATOM 1726 C C . ASN A 1 283 ? 47.354 41.743 11.924 1.00 57.42 944 ASN A C 1
ATOM 1727 O O . ASN A 1 283 ? 47.434 41.449 13.116 1.00 56.82 944 ASN A O 1
ATOM 1732 N N . PHE A 1 284 ? 48.414 42.049 11.182 1.00 55.78 945 PHE A N 1
ATOM 1733 C CA . PHE A 1 284 ? 49.763 42.010 11.733 1.00 55.19 945 PHE A CA 1
ATOM 1734 C C . PHE A 1 284 ? 50.365 43.377 12.013 1.00 56.48 945 PHE A C 1
ATOM 1735 O O . PHE A 1 284 ? 51.586 43.537 12.055 1.00 54.23 945 PHE A O 1
ATOM 1743 N N . GLU A 1 285 ? 49.498 44.359 12.218 1.00 58.30 946 GLU A N 1
ATOM 1744 C CA . GLU A 1 285 ? 49.937 45.713 12.498 1.00 62.63 946 GLU A CA 1
ATOM 1745 C C . GLU A 1 285 ? 50.538 45.738 13.894 1.00 63.06 946 GLU A C 1
ATOM 1746 O O . GLU A 1 285 ? 49.869 45.394 14.867 1.00 64.18 946 GLU A O 1
ATOM 1752 N N . LEU A 1 286 ? 51.801 46.131 13.991 1.00 61.60 947 LEU A N 1
ATOM 1753 C CA . LEU A 1 286 ? 52.461 46.190 15.284 1.00 62.45 947 LEU A CA 1
ATOM 1754 C C . LEU A 1 286 ? 51.992 47.411 16.074 1.00 61.60 947 LEU A C 1
ATOM 1755 O O . LEU A 1 286 ? 51.787 48.486 15.512 1.00 63.43 947 LEU A O 1
ATOM 1760 N N . PRO A 1 287 ? 51.801 47.251 17.393 1.00 59.14 948 PRO A N 1
ATOM 1761 C CA . PRO A 1 287 ? 52.010 45.990 18.107 1.00 57.44 948 PRO A CA 1
ATOM 1762 C C . PRO A 1 287 ? 50.750 45.114 18.116 1.00 57.58 948 PRO A C 1
ATOM 1763 O O . PRO A 1 287 ? 49.626 45.621 18.185 1.00 57.44 948 PRO A O 1
ATOM 1767 N N . ILE A 1 288 ? 50.938 43.801 18.034 1.00 55.79 949 ILE A N 1
ATOM 1768 C CA . ILE A 1 288 ? 49.813 42.873 18.061 1.00 52.11 949 ILE A CA 1
ATOM 1769 C C . ILE A 1 288 ? 49.375 42.699 19.515 1.00 53.86 949 ILE A C 1
ATOM 1770 O O . ILE A 1 288 ? 50.073 42.087 20.324 1.00 51.09 949 ILE A O 1
ATOM 1775 N N . HIS A 1 289 ? 48.216 43.263 19.839 1.00 55.60 950 HIS A N 1
ATOM 1776 C CA . HIS A 1 289 ? 47.668 43.210 21.188 1.00 57.51 950 HIS A CA 1
ATOM 1777 C C . HIS A 1 289 ? 46.777 42.000 21.426 1.00 55.72 950 HIS A C 1
ATOM 1778 O O . HIS A 1 289 ? 45.684 41.909 20.869 1.00 57.01 950 HIS A O 1
ATOM 1785 N N . LEU A 1 290 ? 47.247 41.079 22.261 1.00 53.91 951 LEU A N 1
ATOM 1786 C CA . LEU A 1 290 ? 46.498 39.870 22.598 1.00 51.89 951 LEU A CA 1
ATOM 1787 C C . LEU A 1 290 ? 46.572 39.644 24.091 1.00 50.89 951 LEU A C 1
ATOM 1788 O O . LEU A 1 290 ? 46.484 38.511 24.556 1.00 50.89 951 LEU A O 1
ATOM 1793 N N . GLU A 1 291 ? 46.737 40.729 24.838 1.00 51.05 952 GLU A N 1
ATOM 1794 C CA . GLU A 1 291 ? 46.851 40.638 26.286 1.00 53.45 952 GLU A CA 1
ATOM 1795 C C . GLU A 1 291 ? 45.668 39.945 26.951 1.00 51.62 952 GLU A C 1
ATOM 1796 O O . GLU A 1 291 ? 45.825 39.333 28.006 1.00 51.63 952 GLU A O 1
ATOM 1802 N N . LYS A 1 292 ? 44.493 40.038 26.333 1.00 50.37 953 LYS A N 1
ATOM 1803 C CA . LYS A 1 292 ? 43.281 39.419 26.874 1.00 49.69 953 LYS A CA 1
ATOM 1804 C C . LYS A 1 292 ? 42.754 38.407 25.867 1.00 48.41 953 LYS A C 1
ATOM 1805 O O . LYS A 1 292 ? 41.539 38.240 25.709 1.00 48.68 953 LYS A O 1
ATOM 1811 N N . TRP A 1 293 ? 43.676 37.742 25.179 1.00 44.72 954 TRP A N 1
ATOM 1812 C CA . TRP A 1 293 ? 43.322 36.756 24.166 1.00 40.79 954 TRP A CA 1
ATOM 1813 C C . TRP A 1 293 ? 42.319 35.732 24.695 1.00 39.10 954 TRP A C 1
ATOM 1814 O O . TRP A 1 293 ? 41.396 35.325 23.993 1.00 38.62 954 TRP A O 1
ATOM 1825 N N . PHE A 1 294 ? 42.503 35.317 25.939 1.00 37.92 955 PHE A N 1
ATOM 1826 C CA . PHE A 1 294 ? 41.610 34.345 26.543 1.00 39.05 955 PHE A CA 1
ATOM 1827 C C . PHE A 1 294 ? 41.459 34.659 28.023 1.00 38.74 955 PHE A C 1
ATOM 1828 O O . PHE A 1 294 ? 42.293 35.339 28.602 1.00 40.98 955 PHE A O 1
ATOM 1836 N N . PRO A 1 295 ? 40.379 34.180 28.654 1.00 42.39 956 PRO A N 1
ATOM 1837 C CA . PRO A 1 295 ? 40.185 34.454 30.085 1.00 43.17 956 PRO A CA 1
ATOM 1838 C C . PRO A 1 295 ? 41.171 33.635 30.908 1.00 46.62 956 PRO A C 1
ATOM 1839 O O . PRO A 1 295 ? 41.520 32.513 30.532 1.00 46.01 956 PRO A O 1
ATOM 1843 N N . ARG A 1 296 ? 41.612 34.187 32.033 1.00 48.35 957 ARG A N 1
ATOM 1844 C CA . ARG A 1 296 ? 42.560 33.485 32.887 1.00 52.28 957 ARG A CA 1
ATOM 1845 C C . ARG A 1 296 ? 42.031 32.166 33.453 1.00 51.72 957 ARG A C 1
ATOM 1846 O O . ARG A 1 296 ? 42.802 31.246 33.710 1.00 53.52 957 ARG A O 1
ATOM 1854 N N . HIS A 1 297 ? 40.724 32.059 33.639 1.00 50.96 958 HIS A N 1
ATOM 1855 C CA . HIS A 1 297 ? 40.173 30.831 34.190 1.00 51.24 958 HIS A CA 1
ATOM 1856 C C . HIS A 1 297 ? 40.298 29.661 33.213 1.00 48.61 958 HIS A C 1
ATOM 1857 O O . HIS A 1 297 ? 40.324 28.507 33.624 1.00 48.99 958 HIS A O 1
ATOM 1864 N N . VAL A 1 298 ? 40.386 29.952 31.921 1.00 47.57 959 VAL A N 1
ATOM 1865 C CA . VAL A 1 298 ? 40.512 28.893 30.927 1.00 46.20 959 VAL A CA 1
ATOM 1866 C C . VAL A 1 298 ? 41.840 28.159 31.137 1.00 48.49 959 VAL A C 1
ATOM 1867 O O . VAL A 1 298 ? 41.925 26.939 30.961 1.00 51.93 959 VAL A O 1
ATOM 1871 N N . ILE A 1 299 ? 42.872 28.901 31.529 1.00 44.42 960 ILE A N 1
ATOM 1872 C CA . ILE A 1 299 ? 44.190 28.322 31.782 1.00 40.10 960 ILE A CA 1
ATOM 1873 C C . ILE A 1 299 ? 44.156 27.527 33.089 1.00 41.47 960 ILE A C 1
ATOM 1874 O O . ILE A 1 299 ? 44.728 26.433 33.186 1.00 39.11 960 ILE A O 1
ATOM 1879 N N . LYS A 1 300 ? 43.487 28.094 34.094 1.00 39.67 961 LYS A N 1
ATOM 1880 C CA . LYS A 1 300 ? 43.404 27.476 35.411 1.00 39.19 961 LYS A CA 1
ATOM 1881 C C . LYS A 1 300 ? 42.854 26.051 35.418 1.00 38.42 961 LYS A C 1
ATOM 1882 O O . LYS A 1 300 ? 43.302 25.216 36.194 1.00 39.97 961 LYS A O 1
ATOM 1888 N N . THR A 1 301 ? 41.887 25.774 34.556 1.00 34.55 962 THR A N 1
ATOM 1889 C CA . THR A 1 301 ? 41.280 24.454 34.514 1.00 36.96 962 THR A CA 1
ATOM 1890 C C . 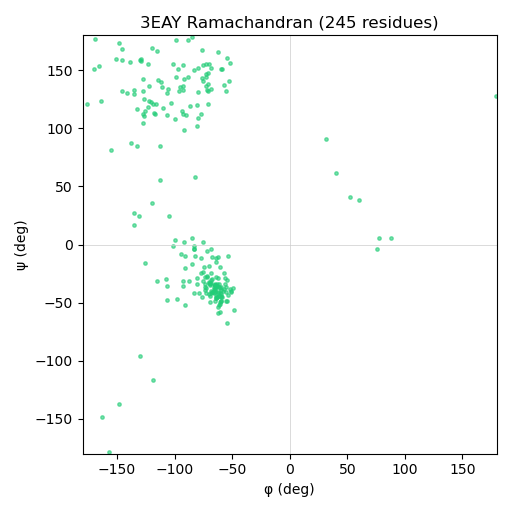THR A 1 301 ? 41.802 23.585 33.373 1.00 35.54 962 THR A C 1
ATOM 1891 O O . THR A 1 301 ? 41.402 22.423 33.245 1.00 34.32 962 THR A O 1
ATOM 1895 N N . LYS A 1 302 ? 42.705 24.132 32.566 1.00 32.03 963 LYS A N 1
ATOM 1896 C CA . LYS A 1 302 ? 43.190 23.401 31.416 1.00 33.59 963 LYS A CA 1
ATOM 1897 C C . LYS A 1 302 ? 43.892 22.059 31.631 1.00 32.58 963 LYS A C 1
ATOM 1898 O O . LYS A 1 302 ? 43.639 21.118 30.882 1.00 33.58 963 LYS A O 1
ATOM 1904 N N . ARG A 1 303 ? 44.763 21.953 32.627 1.00 30.34 964 ARG A N 1
ATOM 1905 C CA . ARG A 1 303 ? 45.455 20.684 32.869 1.00 33.20 964 ARG A CA 1
ATOM 1906 C C . ARG A 1 303 ? 44.436 19.588 33.144 1.00 35.26 964 ARG A C 1
ATOM 1907 O O . ARG A 1 303 ? 44.541 18.473 32.625 1.00 38.24 964 ARG A O 1
ATOM 1915 N N . GLU A 1 304 ? 43.458 19.918 33.982 1.00 35.03 965 GLU A N 1
ATOM 1916 C CA . GLU A 1 304 ? 42.419 18.980 34.370 1.00 35.94 965 GLU A CA 1
ATOM 1917 C C . GLU A 1 304 ? 41.501 18.655 33.196 1.00 38.28 965 GLU A C 1
ATOM 1918 O O . GLU A 1 304 ? 41.133 17.487 32.996 1.00 40.04 965 GLU A O 1
ATOM 1924 N N . ASP A 1 305 ? 41.139 19.676 32.418 1.00 36.38 966 ASP A N 1
ATOM 1925 C CA . ASP A 1 305 ? 40.279 19.469 31.258 1.00 37.36 966 ASP A CA 1
ATOM 1926 C C . ASP A 1 305 ? 40.924 18.470 30.305 1.00 37.12 966 ASP A C 1
ATOM 1927 O O . ASP A 1 305 ? 40.246 17.611 29.747 1.00 36.98 966 ASP A O 1
ATOM 1932 N N . ILE A 1 306 ? 42.239 18.584 30.132 1.00 33.65 967 ILE A N 1
ATOM 1933 C CA . ILE A 1 306 ? 42.975 17.692 29.245 1.00 33.69 967 ILE A CA 1
ATOM 1934 C C . ILE A 1 306 ? 42.996 16.251 29.766 1.00 33.54 967 ILE A C 1
ATOM 1935 O O . ILE A 1 306 ? 42.860 15.295 28.999 1.00 30.69 967 ILE A O 1
ATOM 1940 N N . ARG A 1 307 ? 43.170 16.107 31.072 1.00 32.36 968 ARG A N 1
ATOM 1941 C CA . ARG A 1 307 ? 43.192 14.799 31.704 1.00 34.07 968 ARG A CA 1
ATOM 1942 C C . ARG A 1 307 ? 41.809 14.165 31.516 1.00 35.35 968 ARG A C 1
ATOM 1943 O O . ARG A 1 307 ? 41.698 13.003 31.141 1.00 32.85 968 ARG A O 1
ATOM 1951 N N . GLU A 1 308 ? 40.759 14.943 31.762 1.00 35.80 969 GLU A N 1
ATOM 1952 C CA . GLU A 1 308 ? 39.404 14.443 31.595 1.00 37.31 969 GLU A CA 1
ATOM 1953 C C . GLU A 1 308 ? 39.162 14.041 30.147 1.00 35.63 969 GLU A C 1
ATOM 1954 O O . GLU A 1 308 ? 38.472 13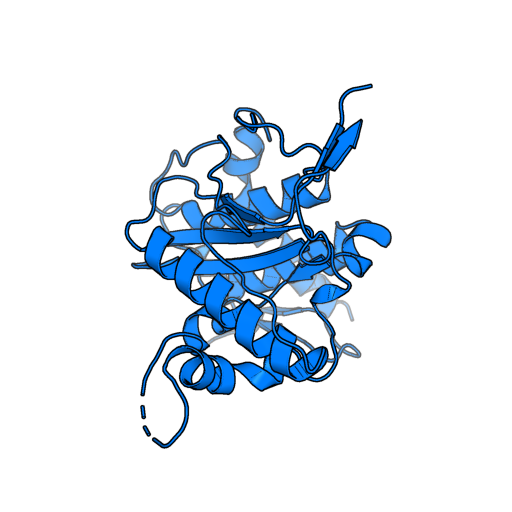.063 29.872 1.00 39.52 969 GLU A O 1
ATOM 1960 N N . LEU A 1 309 ? 39.737 14.792 29.215 1.00 33.89 970 LEU A N 1
ATOM 1961 C CA . LEU A 1 309 ? 39.583 14.476 27.802 1.00 32.46 970 LEU A CA 1
ATOM 1962 C C . LEU A 1 309 ? 40.227 13.121 27.479 1.00 33.61 970 LEU A C 1
ATOM 1963 O O . LEU A 1 309 ? 39.648 12.298 26.771 1.00 35.33 970 LEU A O 1
ATOM 1968 N N . ILE A 1 310 ? 41.424 12.893 28.003 1.00 30.63 971 ILE A N 1
ATOM 1969 C CA . ILE A 1 310 ? 42.124 11.652 27.747 1.00 32.75 971 ILE A CA 1
ATOM 1970 C C . ILE A 1 310 ? 41.355 10.461 28.306 1.00 36.97 971 ILE A C 1
ATOM 1971 O O . ILE A 1 310 ? 41.209 9.449 27.623 1.00 37.89 971 ILE A O 1
ATOM 1976 N N . LEU A 1 311 ? 40.858 10.580 29.538 1.00 36.87 972 LEU A N 1
ATOM 1977 C CA . LEU A 1 311 ? 40.106 9.493 30.154 1.00 37.18 972 LEU A CA 1
ATOM 1978 C C . LEU A 1 311 ? 38.749 9.315 29.471 1.00 39.01 972 LEU A C 1
ATOM 1979 O O . LEU A 1 311 ? 38.230 8.201 29.391 1.00 39.08 972 LEU A O 1
ATOM 1984 N N . LYS A 1 312 ? 38.169 10.407 28.983 1.00 38.01 973 LYS A N 1
ATOM 1985 C CA . LYS A 1 312 ? 36.888 10.309 28.301 1.00 41.86 973 LYS A CA 1
ATOM 1986 C C . LYS A 1 312 ? 37.079 9.482 27.024 1.00 43.36 973 LYS A C 1
ATOM 1987 O O . LYS A 1 312 ? 36.239 8.643 26.686 1.00 43.84 973 LYS A O 1
ATOM 1993 N N . LEU A 1 313 ? 38.191 9.716 26.327 1.00 40.94 974 LEU A N 1
ATOM 1994 C CA . LEU A 1 313 ? 38.502 8.993 25.097 1.00 42.92 974 LEU A CA 1
ATOM 1995 C C . LEU A 1 313 ? 38.928 7.556 25.404 1.00 45.71 974 LEU A C 1
ATOM 1996 O O . LEU A 1 313 ? 38.760 6.659 24.579 1.00 45.69 974 LEU A O 1
ATOM 2001 N N . HIS A 1 314 ? 39.495 7.346 26.587 1.00 44.95 975 HIS A N 1
ATOM 2002 C CA . HIS A 1 314 ? 39.923 6.015 26.992 1.00 45.53 975 HIS A CA 1
ATOM 2003 C C . HIS A 1 314 ? 38.701 5.096 27.068 1.00 46.52 975 HIS A C 1
ATOM 2004 O O . HIS A 1 314 ? 38.735 3.941 26.637 1.00 44.50 975 HIS A O 1
ATOM 2011 N N . LEU A 1 315 ? 37.616 5.630 27.615 1.00 47.57 976 LEU A N 1
ATOM 2012 C CA . LEU A 1 315 ? 36.382 4.879 27.760 1.00 45.94 976 LEU A CA 1
ATOM 2013 C C . LEU A 1 315 ? 35.656 4.746 26.436 1.00 49.26 976 LEU A C 1
ATOM 2014 O O . LEU A 1 315 ? 34.860 3.833 26.260 1.00 53.40 976 LEU A O 1
ATOM 2019 N N . GLN A 1 316 ? 35.918 5.658 25.505 1.00 50.53 977 GLN A N 1
ATOM 2020 C CA . GLN A 1 316 ? 35.266 5.573 24.209 1.00 53.40 977 GLN A CA 1
ATOM 2021 C C . GLN A 1 316 ? 35.955 4.519 23.359 1.00 54.15 977 GLN A C 1
ATOM 2022 O O . GLN A 1 316 ? 35.291 3.736 22.686 1.00 55.64 977 GLN A O 1
ATOM 2028 N N . GLN A 1 317 ? 37.285 4.483 23.405 1.00 55.76 978 GLN A N 1
ATOM 2029 C CA . GLN A 1 317 ? 38.050 3.504 22.636 1.00 57.40 978 GLN A CA 1
ATOM 2030 C C . GLN A 1 317 ? 37.943 2.134 23.306 1.00 61.05 978 GLN A C 1
ATOM 2031 O O . GLN A 1 317 ? 38.534 1.156 22.853 1.00 61.91 978 GLN A O 1
ATOM 2037 N N . GLN A 1 318 ? 37.180 2.075 24.390 1.00 64.58 979 GLN A N 1
ATOM 2038 C CA . GLN A 1 318 ? 36.989 0.833 25.123 1.00 69.55 979 GLN A CA 1
ATOM 2039 C C . GLN A 1 318 ? 35.576 0.339 24.834 1.00 73.45 979 GLN A C 1
ATOM 2040 O O . GLN A 1 318 ? 35.323 -0.862 24.730 1.00 74.36 979 GLN A O 1
ATOM 2046 N N . LYS A 1 319 ? 34.661 1.293 24.701 1.00 76.22 980 LYS A N 1
ATOM 2047 C CA . LYS A 1 319 ? 33.263 0.999 24.429 1.00 79.08 980 LYS A CA 1
ATOM 2048 C C . LYS A 1 319 ? 33.132 0.341 23.065 1.00 81.63 980 LYS A C 1
ATOM 2049 O O . LYS A 1 319 ? 32.076 -0.188 22.716 1.00 81.97 980 LYS A O 1
ATOM 2055 N N . GLY A 1 320 ? 34.221 0.381 22.301 1.00 84.16 981 GLY A N 1
ATOM 2056 C CA . GLY A 1 320 ? 34.233 -0.213 20.978 1.00 85.88 981 GLY A CA 1
ATOM 2057 C C . GLY A 1 320 ? 35.478 -1.052 20.755 1.00 87.35 981 GLY A C 1
ATOM 2058 O O . GLY A 1 320 ? 36.078 -1.555 21.710 1.00 87.71 981 GLY A O 1
#

Sequence (247 aa):
LVQKLIVYPPPPTKGGLGVTNEDLECLEEGEFLNDVIIDFYLKYLILEKASDELVERSHIFSSFFYKCLTRKPNLSMAQRRHKRVRTWTRHINIFNKDYIFVPVNESSHWYLAVICFPWLEEAVYEKKMCKRPCILILDSLKAASVQNTVQNLREYLEVEWEVKLKTHRQFSKTNMVDLCPKVPKQDNSSDCGVYLLQYVESFFKDPIVNFELPIHLEKWFPRHVIKTKREDIRELILKLHLQQQKG

Solvent-accessible surface area: 13174 Å² total; per-residue (Å²): 223,64,106,121,21,3,47,12,12,53,91,139,70,203,47,41,44,23,0,26,52,96,15,13,111,15,6,86,120,46,84,119,4,50,40,39,0,0,15,0,16,5,79,30,0,30,90,111,111,18,52,119,99,20,44,123,117,5,42,34,3,36,3,94,0,8,68,16,0,50,144,145,141,144,58,58,120,24,71,100,40,8,115,87,0,124,79,82,1,161,171,44,51,0,14,111,28,17,12,0,0,0,1,0,36,57,115,56,32,7,1,0,0,0,2,0,5,0,113,25,120,127,38,56,154,82,135,129,77,10,42,43,4,0,0,0,5,1,8,1,84,186,20,110,30,27,89,89,0,0,72,11,0,0,32,4,0,43,19,2,35,64,72,66,74,156,57,165,31,110,3,32,103,117,57,0,40,31,19,90,10,109,6,22,102,28,125,79,94,10,5,4,0,1,8,1,0,7,1,0,36,9,0,8,183,86,44,10,86,59,0,70,94,73,14,113,26,81,166,34,15,54,165,108,44,16,163,60,8,11,85,71,2,79,95,25,0,64,123,23,31,117,97,54,121,190,96